Protein AF-A0A950D6K6-F1 (afdb_monomer_lite)

Radius of gyration: 20.65 Å; chains: 1; bounding box: 58×48×59 Å

Foldseek 3Di:
DAEQEEEEEDELVCLLLLLLLVLLVVLVCVLVVAAEDEAEDEVPPPPDDPDDDPDDPDDDPVPGYHYYYYYYYADPDDDVDADDDDQLLVGQEYEYEDELAQADQHDPPQAAPVRHGQPHPNSSNVRRQVVSCVVPPNGNHAAYEYAPAQPPQDPDDPVSRCVRCVSNVVVVVVLVVCCVVVPPSSVVRYHYDHFQQRSSVVSSVVVNVSVCVVCVVPDPPDPDPPPRPPPPDDLDPDLDAAAQVNLSSDDDCRVVLRVLVVVQVVCVVVVRNDDDDDDDPSPRSNNCVGNRNVSSCQVRNPDPPDDHPDD

Secondary structure (DSSP, 8-state):
-EEEEEEEEE-GGGHHHHHHHHHHHHHHHHHTT-EEEEEEE-TTS-S----------S---TT-EEEEEEEEE--SS--S-PBP---GGGSSEEEEEESS---PPBPTT---TTSPPPSSHHHHHHHHHHHHHHHSTTSSEEEEEEE-------SS-HHHHHHHHHHHHHHHHHHHHHHHHHTHHHHHHEEEESSHHHHHHHHHHHHHHHHHHHHTTSS------------SS-S--TTSPP-GGGGGG--S-HHHHHHHHHHHHHHHHTT---------TTSSHHHIIIIIIHHHHHTT-PPTT--S---

pLDDT: mean 77.48, std 18.65, range [26.09, 97.44]

Structure (mmCIF, N/CA/C/O backbone):
data_AF-A0A950D6K6-F1
#
_entry.id   AF-A0A950D6K6-F1
#
loop_
_atom_site.group_PDB
_atom_site.id
_atom_site.type_symbol
_atom_site.label_atom_id
_atom_site.label_alt_id
_atom_site.label_comp_id
_atom_site.label_asym_id
_atom_site.label_entity_id
_atom_site.label_seq_id
_atom_site.pdbx_PDB_ins_code
_atom_site.Cartn_x
_atom_site.Cartn_y
_atom_site.Cartn_z
_atom_site.occupancy
_atom_site.B_iso_or_equiv
_atom_site.auth_seq_id
_atom_site.auth_comp_id
_atom_site.auth_asym_id
_atom_site.auth_atom_id
_atom_site.pdbx_PDB_model_num
ATOM 1 N N . MET A 1 1 ? 17.073 -16.961 -15.030 1.00 59.59 1 MET A N 1
ATOM 2 C CA . MET A 1 1 ? 15.836 -16.426 -14.420 1.00 59.59 1 MET A CA 1
ATOM 3 C C . MET A 1 1 ? 16.142 -15.056 -13.839 1.00 59.59 1 MET A C 1
ATOM 5 O O . MET A 1 1 ? 16.995 -14.955 -12.965 1.00 59.59 1 MET A O 1
ATOM 9 N N . ARG A 1 2 ? 15.548 -13.999 -14.395 1.00 82.06 2 ARG A N 1
ATOM 10 C CA . ARG A 1 2 ? 15.744 -12.620 -13.924 1.00 82.06 2 ARG A CA 1
ATOM 11 C C . ARG A 1 2 ? 14.594 -12.285 -12.980 1.00 82.06 2 ARG A C 1
ATOM 13 O O . ARG A 1 2 ? 13.442 -12.418 -13.382 1.00 82.06 2 ARG A O 1
ATOM 20 N N . THR A 1 3 ? 14.890 -11.879 -11.756 1.00 89.06 3 THR A N 1
ATOM 21 C CA 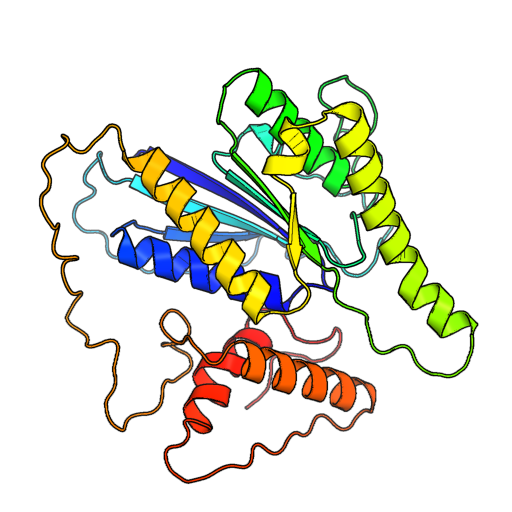. THR A 1 3 ? 13.860 -11.514 -10.776 1.00 89.06 3 THR A CA 1
ATOM 22 C C . THR A 1 3 ? 13.716 -9.996 -10.729 1.00 89.06 3 THR A C 1
ATOM 24 O O . THR A 1 3 ? 14.696 -9.286 -10.939 1.00 89.06 3 THR A O 1
ATOM 27 N N . ILE A 1 4 ? 12.489 -9.513 -10.537 1.00 92.62 4 ILE A N 1
ATOM 28 C CA . ILE A 1 4 ? 12.208 -8.149 -10.087 1.00 92.62 4 ILE A CA 1
ATOM 29 C C . ILE A 1 4 ? 11.781 -8.261 -8.628 1.00 92.62 4 ILE A C 1
ATOM 31 O O . ILE A 1 4 ? 10.682 -8.753 -8.348 1.00 92.62 4 ILE A O 1
ATOM 35 N N . ASP A 1 5 ? 12.653 -7.831 -7.724 1.00 94.25 5 ASP A N 1
ATOM 36 C CA . ASP A 1 5 ? 12.429 -7.923 -6.285 1.00 94.25 5 ASP A CA 1
ATOM 37 C C . ASP A 1 5 ? 11.734 -6.657 -5.770 1.00 94.25 5 ASP A C 1
ATOM 39 O O . ASP A 1 5 ? 12.202 -5.532 -5.955 1.00 94.25 5 ASP A O 1
ATOM 43 N N . ILE A 1 6 ? 10.585 -6.840 -5.122 1.00 95.62 6 ILE A N 1
ATOM 44 C CA . ILE A 1 6 ? 9.722 -5.771 -4.621 1.00 95.62 6 ILE A CA 1
ATOM 45 C C . ILE A 1 6 ? 9.595 -5.922 -3.110 1.00 95.62 6 ILE A C 1
ATOM 47 O O . ILE A 1 6 ? 9.189 -6.974 -2.615 1.00 95.62 6 ILE A O 1
ATOM 51 N N . PHE A 1 7 ? 9.884 -4.853 -2.382 1.00 95.62 7 PHE A N 1
ATOM 52 C CA . PHE A 1 7 ? 9.622 -4.751 -0.954 1.00 95.62 7 PHE A CA 1
ATOM 53 C C . PHE A 1 7 ? 8.403 -3.857 -0.728 1.00 95.62 7 PHE A C 1
ATOM 55 O O . PHE A 1 7 ? 8.365 -2.733 -1.224 1.00 95.62 7 PHE A O 1
ATOM 62 N N . VAL A 1 8 ? 7.404 -4.354 -0.000 1.00 95.06 8 VAL A N 1
ATOM 63 C CA . VAL A 1 8 ? 6.196 -3.605 0.362 1.00 95.06 8 VAL A CA 1
ATOM 64 C C . VAL A 1 8 ? 6.070 -3.588 1.876 1.00 95.06 8 VAL A C 1
ATOM 66 O O . VAL A 1 8 ? 5.773 -4.621 2.470 1.00 95.06 8 VAL A O 1
ATOM 69 N N . SER A 1 9 ? 6.258 -2.430 2.502 1.00 93.31 9 SER A N 1
ATOM 70 C CA . SER A 1 9 ? 6.043 -2.249 3.934 1.00 93.31 9 SER A CA 1
ATOM 71 C C . SER A 1 9 ? 4.733 -1.532 4.231 1.00 93.31 9 SER A C 1
ATOM 73 O O . SER A 1 9 ? 4.274 -0.659 3.487 1.00 93.31 9 SER A O 1
ATOM 75 N N . SER A 1 10 ? 4.093 -1.930 5.328 1.00 91.00 10 SER A N 1
ATOM 76 C CA . SER A 1 10 ? 2.828 -1.341 5.768 1.00 91.00 10 SER A CA 1
ATOM 77 C C . SER A 1 10 ? 2.591 -1.550 7.260 1.00 91.00 10 SER A C 1
ATOM 79 O O . SER A 1 10 ? 3.098 -2.501 7.862 1.00 91.00 10 SER A O 1
ATOM 81 N N . PHE A 1 11 ? 1.770 -0.678 7.839 1.00 86.00 11 PHE A N 1
ATOM 82 C CA . PHE A 1 11 ? 1.387 -0.729 9.246 1.00 86.00 11 PHE A CA 1
ATOM 83 C C . PHE A 1 11 ? -0.066 -1.212 9.436 1.00 86.00 11 PHE A C 1
ATOM 85 O O . PHE A 1 11 ? -0.877 -1.145 8.506 1.00 86.00 11 PHE A O 1
ATOM 92 N N . PRO A 1 12 ? -0.445 -1.694 10.636 1.00 81.38 12 PRO A N 1
ATOM 93 C CA . PRO A 1 12 ? -1.796 -2.211 10.909 1.00 81.38 12 PRO A CA 1
ATOM 94 C C . PRO A 1 12 ? -2.951 -1.219 10.683 1.00 81.38 12 PRO A C 1
ATOM 96 O O . PRO A 1 12 ? -4.112 -1.600 10.524 1.00 81.38 12 PRO A O 1
ATOM 99 N N . ASP A 1 13 ? -2.662 0.074 10.652 1.00 83.00 13 ASP A N 1
ATOM 100 C CA . ASP A 1 13 ? -3.630 1.137 10.399 1.00 83.00 13 ASP A CA 1
ATOM 101 C C . ASP A 1 13 ? -3.921 1.380 8.904 1.00 83.00 13 ASP A C 1
ATOM 103 O O . ASP A 1 13 ? -4.919 2.031 8.601 1.00 83.00 13 ASP A O 1
ATOM 107 N N . VAL A 1 14 ? -3.152 0.780 7.984 1.00 87.75 14 VAL A N 1
ATOM 108 C CA . VAL A 1 14 ? -3.339 0.844 6.512 1.00 87.75 14 VAL A CA 1
ATOM 109 C C . VAL A 1 14 ? -3.554 -0.537 5.872 1.00 87.75 14 VAL A C 1
ATOM 111 O O . VAL A 1 14 ? -3.127 -0.834 4.757 1.00 87.75 14 VAL A O 1
ATOM 114 N N . GLN A 1 15 ? -4.224 -1.433 6.598 1.00 82.44 15 GLN A N 1
ATOM 115 C CA . GLN A 1 15 ? -4.453 -2.815 6.151 1.00 82.44 15 GLN A CA 1
ATOM 116 C C . GLN A 1 15 ? -5.320 -2.928 4.891 1.00 82.44 15 GLN A C 1
ATOM 118 O O . GLN A 1 15 ? -5.183 -3.885 4.131 1.00 82.44 15 GLN A O 1
ATOM 123 N N . LYS A 1 16 ? -6.208 -1.960 4.629 1.00 85.81 16 LYS A N 1
ATOM 124 C CA . LYS A 1 16 ? -7.009 -1.978 3.396 1.00 85.81 16 LYS A CA 1
ATOM 125 C C . LYS A 1 16 ? -6.106 -1.767 2.185 1.00 85.81 16 LYS A C 1
ATOM 127 O O . LYS A 1 16 ? -6.189 -2.503 1.208 1.00 85.81 16 LYS A O 1
ATOM 132 N N . GLU A 1 17 ? -5.241 -0.768 2.285 1.00 92.38 17 GLU A N 1
ATOM 133 C CA . GLU A 1 17 ? -4.275 -0.364 1.277 1.00 92.38 17 GLU A CA 1
ATOM 134 C C . GLU A 1 17 ? -3.260 -1.485 1.031 1.00 92.38 17 GLU A C 1
ATOM 136 O O . GLU A 1 17 ? -2.978 -1.802 -0.121 1.00 92.38 17 GLU A O 1
ATOM 141 N N . HIS A 1 18 ? -2.796 -2.157 2.092 1.00 89.75 18 HIS A N 1
ATOM 142 C CA . HIS A 1 18 ? -1.941 -3.344 1.994 1.00 89.75 18 HIS A CA 1
ATOM 143 C C . HIS A 1 18 ? -2.552 -4.426 1.090 1.00 89.75 18 HIS A C 1
ATOM 145 O O . HIS A 1 18 ? -1.919 -4.890 0.137 1.00 89.75 18 HIS A O 1
ATOM 151 N N . VAL A 1 19 ? -3.798 -4.830 1.360 1.00 85.50 19 VAL A N 1
ATOM 152 C CA . VAL A 1 19 ? -4.433 -5.908 0.589 1.00 85.50 19 VAL A CA 1
ATOM 153 C C . VAL A 1 19 ? -4.718 -5.459 -0.847 1.00 85.50 19 VAL A C 1
ATOM 155 O O . VAL A 1 19 ? -4.489 -6.229 -1.783 1.00 85.50 19 VAL A O 1
ATOM 158 N N . VAL A 1 20 ? -5.152 -4.208 -1.045 1.00 89.38 20 VAL A N 1
ATOM 159 C CA . VAL A 1 20 ? -5.349 -3.631 -2.386 1.00 89.38 20 VAL A CA 1
ATOM 160 C C . VAL A 1 20 ? -4.036 -3.607 -3.173 1.00 89.38 20 VAL A C 1
ATOM 162 O O . VAL A 1 20 ? -4.024 -4.029 -4.327 1.00 89.38 20 VAL A O 1
ATOM 165 N N . ALA A 1 21 ? -2.911 -3.226 -2.563 1.00 92.38 21 ALA A N 1
ATOM 166 C CA . ALA A 1 21 ? -1.594 -3.288 -3.199 1.00 92.38 21 ALA A CA 1
ATOM 167 C C . ALA A 1 21 ? -1.251 -4.715 -3.662 1.00 92.38 21 ALA A C 1
ATOM 169 O O . ALA A 1 21 ? -0.832 -4.915 -4.803 1.00 92.38 21 ALA A O 1
ATOM 170 N N . GLY A 1 22 ? -1.505 -5.727 -2.823 1.00 88.88 22 GLY A N 1
ATOM 171 C CA . GLY A 1 22 ? -1.345 -7.139 -3.187 1.00 88.88 22 GLY A CA 1
ATOM 172 C C . GLY A 1 22 ? -2.192 -7.565 -4.387 1.00 88.88 22 GLY A C 1
ATOM 173 O O . GLY A 1 22 ? -1.697 -8.251 -5.286 1.00 88.88 22 GLY A O 1
ATOM 174 N N . GLN A 1 23 ? -3.453 -7.136 -4.442 1.00 86.00 23 GLN A N 1
ATOM 175 C CA . GLN A 1 23 ? -4.343 -7.406 -5.576 1.00 86.00 23 GLN A CA 1
ATOM 176 C C . GLN A 1 23 ? -3.861 -6.711 -6.855 1.00 86.00 23 GLN A C 1
ATOM 178 O O . GLN A 1 23 ? -3.816 -7.341 -7.913 1.00 86.00 23 GLN A O 1
ATOM 183 N N . LEU A 1 24 ? -3.445 -5.446 -6.758 1.00 90.38 24 LEU A N 1
ATOM 184 C CA . LEU A 1 24 ? -2.950 -4.657 -7.887 1.00 90.38 24 LEU A CA 1
ATOM 185 C C . LEU A 1 24 ? -1.646 -5.213 -8.456 1.00 90.38 24 LEU A C 1
ATOM 187 O O . LEU A 1 24 ? -1.513 -5.304 -9.675 1.00 90.38 24 LEU A O 1
ATOM 191 N N . ILE A 1 25 ? -0.717 -5.648 -7.600 1.00 90.62 25 ILE A N 1
ATOM 192 C CA . ILE A 1 25 ? 0.530 -6.286 -8.035 1.00 90.62 25 ILE A CA 1
ATOM 193 C C . ILE A 1 25 ? 0.227 -7.580 -8.803 1.00 90.62 25 ILE A C 1
ATOM 195 O O . ILE A 1 25 ? 0.767 -7.786 -9.890 1.00 90.62 25 ILE A O 1
ATOM 199 N N . ARG A 1 26 ? -0.671 -8.438 -8.295 1.00 86.50 26 ARG A N 1
ATOM 200 C CA . ARG A 1 26 ? -1.074 -9.680 -8.986 1.00 86.50 26 ARG A CA 1
ATOM 201 C C . ARG A 1 26 ? -1.792 -9.400 -10.307 1.00 86.50 26 ARG A C 1
ATOM 203 O O . ARG A 1 26 ? -1.527 -10.073 -11.300 1.00 86.50 26 ARG A O 1
ATOM 210 N N . SER A 1 27 ? -2.677 -8.404 -10.324 1.00 84.50 27 SER A N 1
ATOM 211 C CA . SER A 1 27 ? -3.400 -7.966 -11.522 1.00 84.50 27 SER A CA 1
ATOM 212 C C . SER A 1 27 ? -2.437 -7.478 -12.608 1.00 84.50 27 SER A C 1
ATOM 214 O O . SER A 1 27 ? -2.507 -7.934 -13.748 1.00 84.50 27 SER A O 1
ATOM 216 N N . ALA A 1 28 ? -1.473 -6.631 -12.242 1.00 87.38 28 ALA A N 1
ATOM 217 C CA . ALA A 1 28 ? -0.448 -6.154 -13.160 1.00 87.38 28 ALA A CA 1
ATOM 218 C C . ALA A 1 28 ? 0.490 -7.285 -13.619 1.00 87.38 28 ALA A C 1
ATOM 220 O O . ALA A 1 28 ? 0.799 -7.371 -14.802 1.00 87.38 28 ALA A O 1
ATOM 221 N N . ALA A 1 29 ? 0.895 -8.207 -12.740 1.00 86.12 29 ALA A N 1
ATOM 222 C CA . ALA A 1 29 ? 1.685 -9.373 -13.144 1.00 86.12 29 ALA A CA 1
ATOM 223 C C . ALA A 1 29 ? 0.974 -10.197 -14.232 1.00 86.12 29 ALA A C 1
ATOM 225 O O . ALA A 1 29 ? 1.584 -10.534 -15.246 1.00 86.12 29 ALA A O 1
ATOM 226 N N . ALA A 1 30 ? -0.329 -10.451 -14.066 1.00 83.38 30 ALA A N 1
ATOM 227 C CA . ALA A 1 30 ? -1.137 -11.144 -15.067 1.00 83.38 30 ALA A CA 1
ATOM 228 C C . ALA A 1 30 ? -1.219 -10.363 -16.390 1.00 83.38 30 ALA A C 1
ATOM 230 O O . ALA A 1 30 ? -1.083 -10.949 -17.462 1.00 83.38 30 ALA A O 1
ATOM 231 N N . GLU A 1 31 ? -1.389 -9.042 -16.329 1.00 85.12 31 GLU A N 1
ATOM 232 C CA . GLU A 1 31 ? -1.441 -8.186 -17.516 1.00 85.12 31 GLU A CA 1
ATOM 233 C C . GLU A 1 31 ? -0.130 -8.171 -18.313 1.00 85.12 31 GLU A C 1
ATOM 235 O O . GLU A 1 31 ? -0.148 -8.240 -19.543 1.00 85.12 31 GLU A O 1
ATOM 240 N N . PHE A 1 32 ? 1.009 -8.099 -17.623 1.00 84.62 32 PHE A N 1
ATOM 241 C CA . PHE A 1 32 ? 2.335 -8.130 -18.242 1.00 84.62 32 PHE A CA 1
ATOM 242 C C . PHE A 1 32 ? 2.824 -9.563 -18.536 1.00 84.62 32 PHE A C 1
ATOM 244 O O . PHE A 1 32 ? 3.935 -9.731 -19.038 1.00 84.62 32 PHE A O 1
ATOM 251 N N . ASN A 1 33 ? 1.998 -10.586 -18.272 1.00 84.56 33 ASN A N 1
ATOM 252 C CA . ASN A 1 33 ? 2.311 -12.009 -18.435 1.00 84.56 33 ASN A CA 1
ATOM 253 C C . ASN A 1 33 ? 3.597 -12.432 -17.695 1.00 84.56 33 ASN A C 1
ATOM 255 O O . ASN A 1 33 ? 4.467 -13.105 -18.250 1.00 84.56 33 ASN A O 1
ATOM 259 N N . LEU A 1 34 ? 3.720 -11.999 -16.441 1.00 86.31 34 LEU A N 1
ATOM 260 C CA . LEU A 1 34 ? 4.844 -12.283 -15.555 1.00 86.31 34 LEU A CA 1
ATOM 261 C C . LEU A 1 34 ? 4.440 -13.330 -14.517 1.00 86.31 34 LEU A C 1
ATOM 263 O O . LEU A 1 34 ? 3.372 -13.235 -13.908 1.00 86.31 34 LEU A O 1
ATOM 267 N N . ALA A 1 35 ? 5.313 -14.308 -14.272 1.00 87.75 35 ALA A N 1
ATOM 268 C CA . ALA A 1 35 ? 5.150 -15.169 -13.107 1.00 87.75 35 ALA A CA 1
ATOM 269 C C . ALA A 1 35 ? 5.361 -14.335 -11.835 1.00 87.75 35 ALA A C 1
ATOM 271 O O . ALA A 1 35 ? 6.201 -13.433 -11.814 1.00 87.75 35 ALA A O 1
ATOM 272 N N . ILE A 1 36 ? 4.599 -14.628 -10.781 1.00 87.56 36 ILE A N 1
ATOM 273 C CA . ILE A 1 36 ? 4.645 -13.876 -9.529 1.00 87.56 36 ILE A CA 1
ATOM 274 C C . ILE A 1 36 ? 4.733 -14.801 -8.318 1.00 87.56 36 ILE A C 1
ATOM 276 O O . ILE A 1 36 ? 3.917 -15.707 -8.154 1.00 87.56 36 ILE A O 1
ATOM 280 N N . ASN A 1 37 ? 5.681 -14.498 -7.436 1.00 86.94 37 ASN A N 1
ATOM 281 C CA . ASN A 1 37 ? 5.788 -15.040 -6.093 1.00 86.94 37 ASN A CA 1
ATOM 282 C C . ASN A 1 37 ? 5.478 -13.923 -5.095 1.00 86.94 37 ASN A C 1
ATOM 284 O O . ASN A 1 37 ? 6.008 -12.819 -5.204 1.00 86.94 37 ASN A O 1
ATOM 288 N N . VAL A 1 38 ? 4.599 -14.201 -4.134 1.00 82.88 38 VAL A N 1
ATOM 289 C CA . VAL A 1 38 ? 4.268 -13.258 -3.062 1.00 82.88 38 VAL A CA 1
ATOM 290 C C . VAL A 1 38 ? 4.565 -13.924 -1.734 1.00 82.88 38 VAL A C 1
ATOM 292 O O . VAL A 1 38 ? 4.023 -14.990 -1.442 1.00 82.88 38 VAL A O 1
ATOM 295 N N . HIS A 1 39 ? 5.413 -13.279 -0.946 1.00 83.62 39 HIS A N 1
ATOM 296 C CA . HIS A 1 39 ? 5.836 -13.725 0.369 1.00 83.62 39 HIS A CA 1
ATOM 297 C C . HIS A 1 39 ? 5.327 -12.732 1.406 1.00 83.62 39 HIS A C 1
ATOM 299 O O . HIS A 1 39 ? 5.561 -11.534 1.276 1.00 83.62 39 HIS A O 1
ATOM 305 N N . TYR A 1 40 ? 4.636 -13.232 2.426 1.00 79.06 40 TYR A N 1
ATOM 306 C CA . TYR A 1 40 ? 4.218 -12.432 3.571 1.00 79.06 40 TYR A CA 1
ATOM 307 C C . TYR A 1 40 ? 5.184 -12.722 4.710 1.00 79.06 40 TYR A C 1
ATOM 309 O O . TYR A 1 40 ? 5.191 -13.820 5.268 1.00 79.06 40 TYR A O 1
ATOM 317 N N . SER A 1 41 ? 6.028 -11.748 5.017 1.00 70.00 41 SER A N 1
ATOM 318 C CA . SER A 1 41 ? 6.974 -11.821 6.120 1.00 70.00 41 SER A CA 1
ATOM 319 C C . SER A 1 41 ? 6.337 -11.128 7.311 1.00 70.00 41 SER A C 1
ATOM 321 O O . SER A 1 41 ? 6.352 -9.903 7.421 1.00 70.00 41 SER A O 1
ATOM 323 N N . ASN A 1 42 ? 5.734 -11.927 8.191 1.00 58.75 42 ASN A N 1
ATOM 324 C CA . ASN A 1 42 ? 5.291 -11.446 9.488 1.00 58.75 42 ASN A CA 1
ATOM 325 C C . ASN A 1 42 ? 6.363 -11.832 10.520 1.00 58.75 42 ASN A C 1
ATOM 327 O O . ASN A 1 42 ? 6.561 -13.031 10.736 1.00 58.75 42 ASN A O 1
ATOM 331 N N . PRO A 1 43 ? 7.035 -10.872 11.180 1.00 50.12 43 PRO A N 1
ATOM 332 C CA . PRO A 1 43 ? 8.135 -11.152 12.107 1.00 50.12 43 PRO A CA 1
ATOM 333 C C . PRO A 1 43 ? 7.752 -12.061 13.290 1.00 50.12 43 PRO A C 1
ATOM 335 O O . PRO A 1 43 ? 8.632 -12.538 14.000 1.00 50.12 43 PRO A O 1
ATOM 338 N N . ARG A 1 44 ? 6.456 -12.345 13.504 1.00 45.78 44 ARG A N 1
ATOM 339 C CA . ARG A 1 44 ? 5.963 -13.235 14.572 1.00 45.78 44 ARG A CA 1
ATOM 340 C C . ARG A 1 44 ? 5.398 -14.578 14.113 1.00 45.78 44 ARG A C 1
ATOM 342 O O . ARG A 1 44 ? 5.122 -15.425 14.963 1.00 45.78 44 ARG A O 1
ATOM 349 N N . ARG A 1 45 ? 5.222 -14.824 12.810 1.00 41.06 45 ARG A N 1
ATOM 350 C CA . ARG A 1 45 ? 4.918 -16.183 12.328 1.00 41.06 45 ARG A CA 1
ATOM 351 C C . ARG A 1 45 ? 6.241 -16.907 12.132 1.00 41.06 45 ARG A C 1
ATOM 353 O O . ARG A 1 45 ? 6.871 -16.794 11.087 1.00 41.06 45 ARG A O 1
ATOM 360 N N . GLY A 1 46 ? 6.665 -17.624 13.174 1.00 32.41 46 GLY A N 1
ATOM 361 C CA . GLY A 1 46 ? 7.804 -18.533 13.105 1.00 32.41 46 GLY A CA 1
ATOM 362 C C . GLY A 1 46 ? 7.740 -19.416 11.856 1.00 32.41 46 GLY A C 1
ATOM 363 O O . GLY A 1 46 ? 6.658 -19.757 11.383 1.00 32.41 46 GLY A O 1
ATOM 364 N N . SER A 1 47 ? 8.919 -19.751 11.340 1.00 32.09 47 SER A N 1
ATOM 365 C CA . SER A 1 47 ? 9.239 -20.677 10.246 1.00 32.09 47 SER A CA 1
ATOM 366 C C . SER A 1 47 ? 8.317 -21.910 10.131 1.00 32.09 47 SER A C 1
ATOM 368 O O . SER A 1 47 ? 8.706 -23.016 10.506 1.00 32.09 47 SER A O 1
ATOM 370 N N . GLY A 1 48 ? 7.092 -21.734 9.630 1.00 30.66 48 GLY A N 1
ATOM 371 C CA . GLY A 1 48 ? 6.059 -22.774 9.691 1.00 30.66 48 GLY A CA 1
ATOM 372 C C . GLY A 1 48 ? 4.962 -22.721 8.627 1.00 30.66 48 GLY A C 1
ATOM 373 O O . GLY A 1 48 ? 4.161 -23.647 8.574 1.00 30.66 48 GLY A O 1
ATOM 374 N N . GLU A 1 49 ? 4.924 -21.725 7.741 1.00 32.41 49 GLU A N 1
ATOM 375 C CA . GLU A 1 49 ? 4.026 -21.747 6.578 1.00 32.41 49 GLU A CA 1
ATOM 376 C C . GLU A 1 49 ? 4.856 -21.722 5.293 1.00 32.41 49 GLU A C 1
ATOM 378 O O . GLU A 1 49 ? 5.160 -20.675 4.725 1.00 32.41 49 GLU A O 1
ATOM 383 N N . GLN A 1 50 ? 5.241 -22.917 4.831 1.00 31.67 50 GLN A N 1
ATOM 384 C CA . GLN A 1 50 ? 5.598 -23.109 3.430 1.00 31.67 50 GLN A CA 1
ATOM 385 C C . GLN A 1 50 ? 4.374 -22.726 2.596 1.00 31.67 50 GLN A C 1
ATOM 387 O O . GLN A 1 50 ? 3.384 -23.458 2.550 1.00 31.67 50 GLN A O 1
ATOM 392 N N . GLY A 1 51 ? 4.437 -21.551 1.968 1.00 31.09 51 GLY A N 1
ATOM 393 C CA . GLY A 1 51 ? 3.483 -21.142 0.949 1.00 31.09 51 GLY A CA 1
ATOM 394 C C . GLY A 1 51 ? 3.363 -22.250 -0.094 1.00 31.09 51 GLY A C 1
ATOM 395 O O . GLY A 1 51 ? 4.366 -22.705 -0.647 1.00 31.09 51 GLY A O 1
ATOM 396 N N . GLY A 1 52 ? 2.135 -22.720 -0.310 1.00 26.09 52 GLY A N 1
ATOM 397 C CA . GLY A 1 52 ? 1.842 -23.785 -1.257 1.00 26.09 52 GLY A CA 1
ATOM 398 C C . GLY A 1 52 ? 2.392 -23.441 -2.636 1.00 26.09 52 GLY A C 1
ATOM 399 O O . GLY A 1 52 ? 1.926 -22.505 -3.286 1.00 26.09 52 GLY A O 1
ATOM 400 N N . SER A 1 53 ? 3.376 -24.217 -3.088 1.00 29.47 53 SER A N 1
ATOM 401 C CA . SER A 1 53 ? 3.750 -24.228 -4.493 1.00 29.47 53 SER A CA 1
ATOM 402 C C . SER A 1 53 ? 2.622 -24.917 -5.259 1.00 29.47 53 SER A C 1
ATOM 404 O O . SER A 1 53 ? 2.367 -26.111 -5.101 1.00 29.47 53 SER A O 1
ATOM 406 N N . ILE A 1 54 ? 1.903 -24.165 -6.092 1.00 31.61 54 ILE A N 1
ATOM 407 C CA . ILE A 1 54 ? 1.104 -24.787 -7.147 1.00 31.61 54 ILE A CA 1
ATOM 408 C C . ILE A 1 54 ? 2.108 -25.203 -8.216 1.00 31.61 54 ILE A C 1
ATOM 410 O O . ILE A 1 54 ? 2.533 -24.414 -9.058 1.00 31.61 54 ILE A O 1
ATOM 414 N N . GLY A 1 55 ? 2.550 -26.453 -8.111 1.00 27.59 55 GLY A N 1
ATOM 415 C CA . GLY A 1 55 ? 3.422 -27.077 -9.083 1.00 27.59 55 GLY A CA 1
ATOM 416 C C . GLY A 1 55 ? 2.730 -27.184 -10.437 1.00 27.59 55 GLY A C 1
ATOM 417 O O . GLY A 1 55 ? 1.797 -27.962 -10.613 1.00 27.59 55 GLY A O 1
ATOM 418 N N . ARG A 1 56 ? 3.272 -26.473 -11.423 1.00 29.58 56 ARG A N 1
ATOM 419 C CA . ARG A 1 56 ? 3.349 -26.978 -12.791 1.00 29.58 56 ARG A CA 1
ATOM 420 C C . ARG A 1 56 ? 4.815 -26.924 -13.203 1.00 29.58 56 ARG A C 1
ATOM 422 O O . ARG A 1 56 ? 5.304 -25.914 -13.694 1.00 29.58 56 ARG A O 1
ATOM 429 N N . LYS A 1 57 ? 5.539 -28.009 -12.908 1.00 38.97 57 LYS A N 1
ATOM 430 C CA . LYS A 1 57 ? 6.797 -28.316 -13.591 1.00 38.97 57 LYS A CA 1
ATOM 431 C C . LYS A 1 57 ? 6.409 -28.657 -15.017 1.00 38.97 57 LYS A C 1
ATOM 433 O O . LYS A 1 57 ? 5.866 -29.731 -15.196 1.00 38.97 57 LYS A O 1
ATOM 438 N N . ASP A 1 58 ? 6.631 -27.742 -15.952 1.00 35.56 58 ASP A N 1
ATOM 439 C CA . ASP A 1 58 ? 6.851 -28.040 -17.367 1.00 35.56 58 ASP A CA 1
ATOM 440 C C . ASP A 1 58 ? 7.447 -26.789 -18.042 1.00 35.56 58 ASP A C 1
ATOM 442 O O . ASP A 1 58 ? 6.840 -25.722 -18.031 1.00 35.56 58 ASP A O 1
ATOM 446 N N . PHE A 1 59 ? 8.657 -26.953 -18.593 1.00 37.06 59 PHE A N 1
ATOM 447 C CA . PHE A 1 59 ? 9.458 -26.001 -19.386 1.00 37.06 59 PHE A CA 1
ATOM 448 C C . PHE A 1 59 ? 9.896 -24.696 -18.689 1.00 37.06 59 PHE A C 1
ATOM 450 O O . PHE A 1 59 ? 9.345 -23.623 -18.919 1.00 37.06 59 PHE A O 1
ATOM 457 N N . ALA A 1 60 ? 10.963 -24.771 -17.883 1.00 37.72 60 ALA A N 1
ATOM 458 C CA . ALA A 1 60 ? 11.684 -23.581 -17.430 1.00 37.72 60 ALA A CA 1
ATOM 459 C C . ALA A 1 60 ? 12.518 -23.007 -18.588 1.00 37.72 60 ALA A C 1
ATOM 461 O O . ALA A 1 60 ? 13.629 -23.454 -18.860 1.00 37.72 60 ALA A O 1
ATOM 462 N N . ASP A 1 61 ? 11.948 -22.025 -19.277 1.00 45.53 61 ASP A N 1
ATOM 463 C CA . ASP A 1 61 ? 12.681 -21.091 -20.122 1.00 45.53 61 ASP A CA 1
ATOM 464 C C . ASP A 1 61 ? 13.622 -20.262 -19.221 1.00 45.53 61 ASP A C 1
ATOM 466 O O . ASP A 1 61 ? 13.165 -19.527 -18.341 1.00 45.53 61 ASP A O 1
ATOM 470 N N . GLU A 1 62 ? 14.944 -20.393 -19.385 1.00 49.03 62 GLU A N 1
ATOM 471 C CA . GLU A 1 62 ? 15.954 -19.676 -18.582 1.00 49.03 62 GLU A CA 1
ATOM 472 C C . GLU A 1 62 ? 15.824 -18.142 -18.674 1.00 49.03 62 GLU A C 1
ATOM 474 O O . GLU A 1 62 ? 16.355 -17.418 -17.816 1.00 49.03 62 GLU A O 1
ATOM 479 N N . SER A 1 63 ? 15.064 -17.651 -19.660 1.00 55.31 63 SER A N 1
ATOM 480 C CA . SER A 1 63 ? 14.749 -16.241 -19.887 1.00 55.31 63 SER A CA 1
ATOM 481 C C . SER A 1 63 ? 13.469 -15.737 -19.194 1.00 55.31 63 SER A C 1
ATOM 483 O O . SER A 1 63 ? 13.166 -14.544 -19.269 1.00 55.31 63 SER A O 1
ATOM 485 N N . ALA A 1 64 ? 12.749 -16.590 -18.452 1.00 69.75 64 ALA A N 1
ATOM 486 C CA . ALA A 1 64 ? 11.542 -16.186 -17.732 1.00 69.75 64 ALA A CA 1
ATOM 487 C C . ALA A 1 64 ? 11.852 -15.153 -16.629 1.00 69.75 64 ALA A C 1
ATOM 489 O O . ALA A 1 64 ? 12.684 -15.381 -15.739 1.00 69.75 64 ALA A O 1
ATOM 490 N N . LEU A 1 65 ? 11.177 -14.002 -16.707 1.00 85.00 65 LEU A N 1
ATOM 491 C CA . LEU A 1 65 ? 11.237 -12.934 -15.714 1.00 85.00 65 LEU A CA 1
ATOM 492 C C . LEU A 1 65 ? 10.144 -13.136 -14.661 1.00 85.00 65 LEU A C 1
ATOM 494 O O . LEU A 1 65 ? 8.990 -13.392 -15.010 1.00 85.00 65 LEU A O 1
ATOM 498 N N . VAL A 1 66 ? 10.505 -13.015 -13.383 1.00 89.50 66 VAL A N 1
ATOM 499 C CA . VAL A 1 66 ? 9.593 -13.275 -12.258 1.00 89.50 66 VAL A CA 1
ATOM 500 C C . VAL A 1 66 ? 9.517 -12.083 -11.325 1.00 89.50 66 VAL A C 1
ATOM 502 O O . VAL A 1 66 ? 10.536 -11.511 -10.956 1.00 89.50 66 VAL A O 1
ATOM 505 N N . LEU A 1 67 ? 8.298 -11.719 -10.936 1.00 92.44 67 LEU A N 1
ATOM 506 C CA . LEU A 1 67 ? 8.035 -10.742 -9.887 1.00 92.44 67 LEU A CA 1
ATOM 507 C C . LEU A 1 67 ? 8.078 -11.437 -8.528 1.00 92.44 67 LEU A C 1
ATOM 509 O O . LEU A 1 67 ? 7.344 -12.395 -8.299 1.00 92.44 67 LEU A O 1
ATOM 513 N N . SER A 1 68 ? 8.911 -10.942 -7.624 1.00 92.94 68 SER A N 1
ATOM 514 C CA . SER A 1 68 ? 9.029 -11.438 -6.256 1.00 92.94 68 SER A CA 1
ATOM 515 C C . SER A 1 68 ? 8.645 -10.311 -5.306 1.00 92.94 68 SER A C 1
ATOM 517 O O . SER A 1 68 ? 9.390 -9.351 -5.151 1.00 92.94 68 SER A O 1
ATOM 519 N N . ALA A 1 69 ? 7.449 -10.378 -4.720 1.00 91.94 69 ALA A N 1
ATOM 520 C CA . ALA A 1 69 ? 6.951 -9.356 -3.804 1.00 91.94 69 ALA A CA 1
ATOM 521 C C . ALA A 1 69 ? 7.017 -9.844 -2.353 1.00 91.94 69 ALA A C 1
ATOM 523 O O . ALA A 1 69 ? 6.334 -10.799 -1.982 1.00 91.94 69 ALA A O 1
ATOM 524 N N . CYS A 1 70 ? 7.816 -9.166 -1.533 1.00 91.81 70 CYS A N 1
ATOM 525 C CA . CYS A 1 70 ? 7.890 -9.354 -0.091 1.00 91.81 70 CYS A CA 1
ATOM 526 C C . CYS A 1 70 ? 7.008 -8.310 0.600 1.00 91.81 70 CYS A C 1
ATOM 528 O O . CYS A 1 70 ? 7.312 -7.120 0.570 1.00 91.81 70 CYS A O 1
ATOM 530 N N . PHE A 1 71 ? 5.920 -8.761 1.216 1.00 89.88 71 PHE A N 1
ATOM 531 C CA . PHE A 1 71 ? 5.054 -7.946 2.058 1.00 89.88 71 PHE A CA 1
ATOM 532 C C . PHE A 1 71 ? 5.530 -8.035 3.505 1.00 89.88 71 PHE A C 1
ATOM 534 O O . PHE A 1 71 ? 5.477 -9.102 4.119 1.00 89.88 71 PHE A O 1
ATOM 541 N N . TRP A 1 72 ? 6.004 -6.911 4.030 1.00 88.44 72 TRP A N 1
ATOM 542 C CA . TRP A 1 72 ? 6.478 -6.749 5.395 1.00 88.44 72 TRP A CA 1
ATOM 543 C C . TRP A 1 72 ? 5.427 -6.020 6.234 1.00 88.44 72 TRP A C 1
ATOM 545 O O . TRP A 1 72 ? 5.102 -4.851 5.996 1.00 88.44 72 TRP A O 1
ATOM 555 N N . GLU A 1 73 ? 4.879 -6.722 7.223 1.00 83.56 73 GLU A N 1
ATOM 556 C CA . GLU A 1 73 ? 3.869 -6.183 8.133 1.00 83.56 73 GLU A CA 1
ATOM 557 C C . GLU A 1 73 ? 4.461 -5.928 9.513 1.00 83.56 73 GLU A C 1
ATOM 559 O O . GLU A 1 73 ? 4.976 -6.835 10.173 1.00 83.56 73 GLU A O 1
ATOM 564 N N . TYR A 1 74 ? 4.341 -4.688 9.978 1.00 81.19 74 TYR A N 1
ATOM 565 C CA . TYR A 1 74 ? 4.758 -4.330 11.327 1.00 81.19 74 TYR A CA 1
ATOM 566 C C . TYR A 1 74 ? 3.719 -4.748 12.375 1.00 81.19 74 TYR A C 1
ATOM 568 O O . TYR A 1 74 ? 2.515 -4.618 12.136 1.00 81.19 74 TYR A O 1
ATOM 576 N N . PRO A 1 75 ? 4.153 -5.203 13.565 1.00 73.69 75 PRO A N 1
ATOM 577 C CA . PRO A 1 75 ? 3.240 -5.572 14.641 1.00 73.69 75 PRO A CA 1
ATOM 578 C C . PRO A 1 75 ? 2.474 -4.359 15.199 1.00 73.69 75 PRO A C 1
ATOM 580 O O . PRO A 1 75 ? 2.964 -3.232 15.203 1.00 73.69 75 PRO A O 1
ATOM 583 N N . GLU A 1 76 ? 1.268 -4.596 15.733 1.00 65.00 76 GLU A N 1
ATOM 584 C CA . GLU A 1 76 ? 0.429 -3.554 16.360 1.00 65.00 76 GLU A CA 1
ATOM 585 C C . GLU A 1 76 ? 1.021 -2.968 17.650 1.00 65.00 76 GLU A C 1
ATOM 587 O O . GLU A 1 76 ? 0.732 -1.818 17.997 1.00 65.00 76 GLU A O 1
ATOM 592 N N . ARG A 1 77 ? 1.822 -3.757 18.376 1.00 59.88 77 ARG A N 1
ATOM 593 C CA . ARG A 1 77 ? 2.464 -3.362 19.632 1.00 59.88 77 ARG A CA 1
ATOM 594 C C . ARG A 1 77 ? 3.977 -3.427 19.502 1.00 59.88 77 ARG A C 1
ATOM 596 O O . ARG A 1 77 ? 4.520 -4.429 19.043 1.00 59.88 77 ARG A O 1
ATOM 603 N N . GLU A 1 78 ? 4.624 -2.370 19.978 1.00 56.47 78 GLU A N 1
ATOM 604 C CA . GLU A 1 78 ? 6.056 -2.351 20.257 1.00 56.47 78 GLU A CA 1
ATOM 605 C C . GLU A 1 78 ? 6.275 -3.181 21.528 1.00 56.47 78 GLU A C 1
ATOM 607 O O . GLU A 1 78 ? 6.098 -2.699 22.644 1.00 56.47 78 GLU A O 1
ATOM 612 N N . GLU A 1 79 ? 6.539 -4.476 21.382 1.00 53.34 79 GLU A N 1
ATOM 613 C CA . GLU A 1 79 ? 7.165 -5.224 22.476 1.00 53.34 79 GLU A CA 1
ATOM 614 C C . GLU A 1 79 ? 8.678 -4.973 22.424 1.00 53.34 79 GLU A C 1
ATOM 616 O O . GLU A 1 79 ? 9.197 -4.561 21.390 1.00 53.34 79 GLU A O 1
ATOM 621 N N . ASN A 1 80 ? 9.384 -5.212 23.533 1.00 50.84 80 ASN A N 1
ATOM 622 C CA . ASN A 1 80 ? 10.827 -4.954 23.706 1.00 50.84 80 ASN A CA 1
ATOM 623 C C . ASN A 1 80 ? 11.754 -5.747 22.755 1.00 50.84 80 ASN A C 1
ATOM 625 O O . ASN A 1 80 ? 12.971 -5.742 22.939 1.00 50.84 80 ASN A O 1
ATOM 629 N N . ASP A 1 81 ? 11.194 -6.432 21.763 1.00 56.50 81 ASP A N 1
ATOM 630 C CA . ASP A 1 81 ? 11.929 -7.212 20.788 1.00 56.50 81 ASP A CA 1
ATOM 631 C C . ASP A 1 81 ? 12.318 -6.323 19.613 1.00 56.50 81 ASP A C 1
ATOM 633 O O . ASP A 1 81 ? 11.496 -5.803 18.857 1.00 56.50 81 ASP A O 1
ATOM 637 N N . PHE A 1 82 ? 13.623 -6.155 19.479 1.00 66.12 82 PHE A N 1
ATOM 638 C CA . PHE A 1 82 ? 14.249 -5.473 18.370 1.00 66.12 82 PHE A CA 1
ATOM 639 C C . PHE A 1 82 ? 13.943 -6.174 17.037 1.00 66.12 82 PHE A C 1
ATOM 641 O O . PHE A 1 82 ? 14.206 -7.367 16.884 1.00 66.12 82 PHE A O 1
ATOM 648 N N . LEU A 1 83 ? 13.426 -5.424 16.059 1.00 74.12 83 LEU A N 1
ATOM 649 C CA . LEU A 1 83 ? 13.138 -5.948 14.724 1.00 74.12 83 LEU A CA 1
ATOM 650 C C . LEU A 1 83 ? 14.374 -5.853 13.822 1.00 74.12 83 LEU A C 1
ATOM 652 O O . LEU A 1 83 ? 14.980 -4.783 13.720 1.00 74.12 83 LEU A O 1
ATOM 656 N N . GLU A 1 84 ? 14.709 -6.944 13.135 1.00 80.38 84 GLU A N 1
ATOM 657 C CA . GLU A 1 84 ? 15.678 -6.941 12.037 1.00 80.38 84 GLU A CA 1
ATOM 658 C C . GLU A 1 84 ? 14.930 -6.895 10.704 1.00 80.38 84 GLU A C 1
ATOM 660 O O . GLU A 1 84 ? 14.047 -7.714 10.445 1.00 80.38 84 GLU A O 1
ATOM 665 N N . ILE A 1 85 ? 15.260 -5.903 9.880 1.00 84.19 85 ILE A N 1
ATOM 666 C CA . ILE A 1 85 ? 14.588 -5.614 8.609 1.00 84.19 85 ILE A CA 1
ATOM 667 C C . ILE A 1 85 ? 15.606 -5.769 7.485 1.00 84.19 85 ILE A C 1
ATOM 669 O O . ILE A 1 85 ? 16.754 -5.346 7.657 1.00 84.19 85 ILE A O 1
ATOM 673 N N . PRO A 1 86 ? 15.225 -6.359 6.337 1.00 87.31 86 PRO A N 1
ATOM 674 C CA . PRO A 1 86 ? 16.123 -6.451 5.197 1.00 87.31 86 PRO A CA 1
ATOM 675 C C . PRO A 1 86 ? 16.553 -5.064 4.709 1.00 87.31 86 PRO A C 1
ATOM 677 O O . PRO A 1 86 ? 15.794 -4.097 4.752 1.00 87.31 86 PRO A O 1
ATOM 680 N N . ASN A 1 87 ? 17.772 -4.981 4.178 1.00 90.81 87 ASN A N 1
ATOM 681 C CA . ASN A 1 87 ? 18.259 -3.769 3.532 1.00 90.81 87 ASN A CA 1
ATOM 682 C C . ASN A 1 87 ? 17.447 -3.499 2.251 1.00 90.81 87 ASN A C 1
ATOM 684 O O . ASN A 1 87 ? 17.555 -4.232 1.265 1.00 90.81 87 ASN A O 1
ATOM 688 N N . THR A 1 88 ? 16.652 -2.430 2.260 1.00 92.62 88 THR A N 1
ATOM 689 C CA . THR A 1 88 ? 15.758 -2.046 1.157 1.00 92.62 88 THR A CA 1
ATOM 690 C C . THR A 1 88 ? 16.500 -1.594 -0.101 1.00 92.62 88 THR A C 1
ATOM 692 O O . THR A 1 88 ? 15.938 -1.655 -1.193 1.00 92.62 88 THR A O 1
ATOM 695 N N . GLY A 1 89 ? 17.777 -1.216 0.009 1.00 91.19 89 GLY A N 1
ATOM 696 C CA . GLY A 1 89 ? 18.633 -0.901 -1.136 1.00 91.19 89 GLY A CA 1
ATOM 697 C C . GLY A 1 89 ? 18.893 -2.103 -2.051 1.00 91.19 89 GLY A C 1
ATOM 698 O O . GLY A 1 89 ? 19.287 -1.925 -3.196 1.00 91.19 89 GLY A O 1
ATOM 699 N N . LEU A 1 90 ? 18.649 -3.331 -1.587 1.00 91.69 90 LEU A N 1
ATOM 700 C CA . LEU A 1 90 ? 18.868 -4.546 -2.380 1.00 91.69 90 LEU A CA 1
ATOM 701 C C . LEU A 1 90 ? 17.710 -4.891 -3.331 1.00 91.69 90 LEU A C 1
ATOM 703 O O . LEU A 1 90 ? 17.827 -5.842 -4.100 1.00 91.69 90 LEU A O 1
ATOM 707 N N . TYR A 1 91 ? 16.601 -4.152 -3.278 1.00 94.75 91 TYR A N 1
ATOM 708 C CA . TYR A 1 91 ? 15.404 -4.414 -4.079 1.00 94.75 91 TYR A CA 1
ATOM 709 C C . TYR A 1 91 ? 15.385 -3.585 -5.376 1.00 94.75 91 TYR A C 1
ATOM 711 O O . TYR A 1 91 ? 16.109 -2.602 -5.526 1.00 94.75 91 TYR A O 1
ATOM 719 N N . ASP A 1 92 ? 14.522 -3.950 -6.326 1.00 94.44 92 ASP A N 1
ATOM 720 C CA . ASP A 1 92 ? 14.266 -3.151 -7.532 1.00 94.44 92 ASP A CA 1
ATOM 721 C C . ASP A 1 92 ? 13.226 -2.051 -7.292 1.00 94.44 92 ASP A C 1
ATOM 723 O O . ASP A 1 92 ? 13.277 -0.990 -7.928 1.00 94.44 92 ASP A O 1
ATOM 727 N N . LEU A 1 93 ? 12.271 -2.314 -6.396 1.00 96.31 93 LEU A N 1
ATOM 728 C CA . LEU A 1 93 ? 11.203 -1.401 -6.007 1.00 96.31 93 LEU A CA 1
ATOM 729 C C . LEU A 1 93 ? 10.921 -1.505 -4.510 1.00 96.31 93 LEU A C 1
ATOM 731 O O . LEU A 1 93 ? 10.676 -2.590 -3.986 1.00 96.31 93 LEU A O 1
ATOM 735 N N . VAL A 1 94 ? 10.881 -0.353 -3.855 1.00 97.19 94 VAL A N 1
ATOM 736 C CA . VAL A 1 94 ? 10.519 -0.197 -2.450 1.00 97.19 94 VAL A CA 1
ATOM 737 C C . VAL A 1 94 ? 9.216 0.588 -2.384 1.00 97.19 94 VAL A C 1
ATOM 739 O O . VAL A 1 94 ? 9.112 1.694 -2.918 1.00 97.19 94 VAL A O 1
ATOM 742 N N . ILE A 1 95 ? 8.208 0.000 -1.749 1.00 97.44 95 ILE A N 1
ATOM 743 C CA . ILE A 1 95 ? 6.902 0.606 -1.522 1.00 97.44 95 ILE A CA 1
ATOM 744 C C . ILE A 1 95 ? 6.668 0.695 -0.021 1.00 97.44 95 ILE A C 1
ATOM 746 O O . ILE A 1 95 ? 6.612 -0.326 0.654 1.00 97.44 95 ILE A O 1
ATOM 750 N N . CYS A 1 96 ? 6.454 1.903 0.481 1.00 95.94 96 CYS A N 1
ATOM 751 C CA . CYS A 1 96 ? 6.133 2.145 1.881 1.00 95.94 96 CYS A CA 1
ATOM 752 C C . CYS A 1 96 ? 4.725 2.745 1.960 1.00 95.94 96 CYS A C 1
ATOM 754 O O . CYS A 1 96 ? 4.480 3.828 1.425 1.00 95.94 96 CYS A O 1
ATOM 756 N N . ILE A 1 97 ? 3.789 2.052 2.607 1.00 95.19 97 ILE A N 1
ATOM 757 C CA . ILE A 1 97 ? 2.411 2.522 2.798 1.00 95.19 97 ILE A CA 1
ATOM 758 C C . ILE A 1 97 ? 2.275 3.033 4.234 1.00 95.19 97 ILE A C 1
ATOM 760 O O . ILE A 1 97 ? 2.314 2.259 5.191 1.00 95.19 97 ILE A O 1
ATOM 764 N N . LEU A 1 98 ? 2.115 4.347 4.384 1.00 92.44 98 LEU A N 1
ATOM 765 C CA . LEU A 1 98 ? 2.083 5.043 5.665 1.00 92.44 98 LEU A CA 1
ATOM 766 C C . LEU A 1 98 ? 0.687 5.574 5.985 1.00 92.44 98 LEU A C 1
ATOM 768 O O . LEU A 1 98 ? 0.094 6.336 5.219 1.00 92.44 98 LEU A O 1
ATOM 772 N N . GLY A 1 99 ? 0.197 5.220 7.170 1.00 87.31 99 GLY A N 1
ATOM 773 C CA . GLY A 1 99 ? -0.968 5.845 7.787 1.00 87.31 99 GLY A CA 1
ATOM 774 C C . GLY 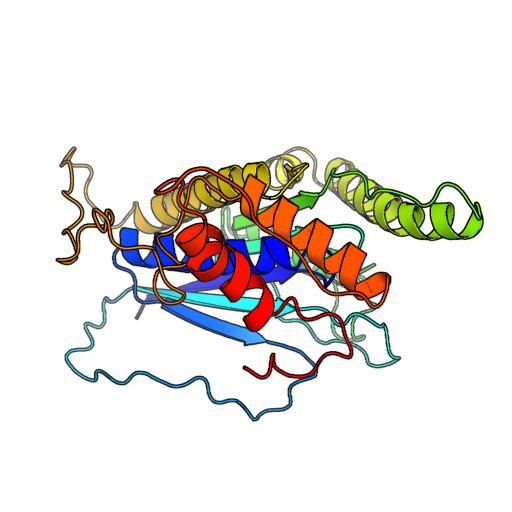A 1 99 ? -0.545 6.887 8.816 1.00 87.31 99 GLY A C 1
ATOM 775 O O . GLY A 1 99 ? -0.123 7.990 8.482 1.00 87.31 99 GLY A O 1
ATOM 776 N N . SER A 1 100 ? -0.669 6.530 10.087 1.00 84.06 100 SER A N 1
ATOM 777 C CA . SER A 1 100 ? -0.304 7.310 11.264 1.00 84.06 100 SER A CA 1
ATOM 778 C C . SER A 1 100 ? 0.939 6.773 11.984 1.00 84.06 100 SER A C 1
ATOM 780 O O . SER A 1 100 ? 1.220 7.198 13.097 1.00 84.06 100 SER A O 1
ATOM 782 N N . ARG A 1 101 ? 1.685 5.830 11.396 1.00 83.56 101 ARG A N 1
ATOM 783 C CA . ARG A 1 101 ? 2.844 5.175 12.028 1.00 83.56 101 ARG A CA 1
ATOM 784 C C . ARG A 1 101 ? 4.085 5.218 11.128 1.00 83.56 101 ARG A C 1
ATOM 786 O O . ARG A 1 101 ? 3.959 5.158 9.911 1.00 83.56 101 ARG A O 1
ATOM 793 N N . LEU A 1 102 ? 5.265 5.301 11.756 1.00 79.25 102 LEU A N 1
ATOM 794 C CA . LEU A 1 102 ? 6.602 5.252 11.122 1.00 79.25 102 LEU A CA 1
ATOM 795 C C . LEU A 1 102 ? 7.422 4.012 11.530 1.00 79.25 102 LEU A C 1
ATOM 797 O O . LEU A 1 102 ? 8.548 3.806 11.083 1.00 79.25 102 LEU A O 1
ATOM 801 N N . GLY A 1 103 ? 6.852 3.175 12.394 1.00 73.62 103 GLY A N 1
ATOM 802 C CA . GLY A 1 103 ? 7.461 1.931 12.848 1.00 73.62 103 GLY A CA 1
ATOM 803 C C . GLY A 1 103 ? 8.366 2.055 14.060 1.00 73.62 103 GLY A C 1
ATOM 804 O O . GLY A 1 103 ? 8.626 3.140 14.574 1.00 73.62 103 GLY A O 1
ATOM 805 N N . THR A 1 104 ? 8.768 0.884 14.540 1.00 72.75 104 THR A N 1
ATOM 806 C CA . THR A 1 104 ? 9.360 0.681 15.861 1.00 72.75 104 THR A CA 1
ATOM 807 C C . THR A 1 104 ? 10.863 0.940 15.863 1.00 72.75 104 THR A C 1
ATOM 809 O O . THR A 1 104 ? 11.494 1.107 14.816 1.00 72.75 104 THR A O 1
ATOM 812 N N . ILE A 1 105 ? 11.455 0.925 17.057 1.00 68.50 105 ILE A N 1
ATOM 813 C CA . ILE A 1 105 ? 12.910 0.925 17.220 1.00 68.50 105 ILE A CA 1
ATOM 814 C C . ILE A 1 105 ? 13.471 -0.375 16.630 1.00 68.50 105 ILE A C 1
ATOM 816 O O . ILE A 1 105 ? 13.022 -1.473 16.967 1.00 68.50 105 ILE A O 1
ATOM 820 N N . LEU A 1 106 ? 14.448 -0.239 15.735 1.00 80.00 106 LEU A N 1
ATOM 821 C CA . LEU A 1 106 ? 15.110 -1.371 15.096 1.00 80.00 106 LEU A CA 1
ATOM 822 C C . LEU A 1 106 ? 16.228 -1.943 15.952 1.00 80.00 106 LEU A C 1
ATOM 824 O O . LEU A 1 106 ? 16.743 -1.305 16.875 1.00 80.00 106 LEU A O 1
ATOM 828 N N . ALA A 1 107 ? 16.615 -3.164 15.606 1.00 79.81 107 ALA A N 1
ATOM 829 C CA . ALA A 1 107 ? 17.744 -3.822 16.218 1.00 79.81 107 ALA A CA 1
ATOM 830 C C . ALA A 1 107 ? 19.046 -3.026 16.047 1.00 79.81 107 ALA A C 1
ATOM 832 O O . ALA A 1 107 ? 19.219 -2.358 15.027 1.00 79.81 107 ALA A O 1
ATOM 833 N N . PRO A 1 108 ? 19.979 -3.064 17.021 1.00 81.75 108 PRO A N 1
ATOM 834 C CA . PRO A 1 108 ? 21.198 -2.253 16.974 1.00 81.75 108 PRO A CA 1
ATOM 835 C C . PRO A 1 108 ? 22.066 -2.468 15.725 1.00 81.75 108 PRO A C 1
ATOM 837 O O . PRO A 1 108 ? 22.858 -1.590 15.393 1.00 81.75 108 PRO A O 1
ATOM 840 N N . GLN A 1 109 ? 21.930 -3.616 15.054 1.00 85.75 109 GLN A N 1
ATOM 841 C CA . GLN A 1 109 ? 22.592 -3.930 13.786 1.00 85.75 109 GLN A CA 1
ATOM 842 C C . GLN A 1 109 ? 22.009 -3.179 12.580 1.00 85.75 109 GLN A C 1
ATOM 844 O O . GLN A 1 109 ? 22.700 -3.007 11.577 1.00 85.75 109 GLN A O 1
ATOM 849 N N . CYS A 1 110 ? 20.760 -2.715 12.657 1.00 86.56 110 CYS A N 1
ATOM 850 C CA . CYS A 1 110 ? 20.137 -1.914 11.614 1.00 86.56 110 CYS A CA 1
ATOM 851 C C . CYS A 1 110 ? 20.665 -0.479 11.709 1.00 86.56 110 CYS A C 1
ATOM 853 O O . CYS A 1 110 ? 20.179 0.330 12.499 1.00 86.56 110 CYS A O 1
ATOM 855 N N . VAL A 1 111 ? 21.674 -0.173 10.897 1.00 91.62 111 VAL A N 1
ATOM 856 C CA . VAL A 1 111 ? 22.280 1.159 10.790 1.00 91.62 111 VAL A CA 1
ATOM 857 C C . VAL A 1 111 ? 21.945 1.809 9.452 1.00 91.62 111 VAL A C 1
ATOM 859 O O . VAL A 1 111 ? 21.770 1.130 8.437 1.00 91.62 111 VAL A O 1
ATOM 862 N N . MET A 1 112 ? 21.850 3.133 9.458 1.00 93.12 112 MET A N 1
ATOM 863 C CA . MET A 1 112 ? 21.694 3.938 8.249 1.00 93.12 112 MET A CA 1
ATOM 864 C C . MET A 1 112 ? 22.945 3.827 7.355 1.00 93.12 112 MET A C 1
ATOM 866 O O . MET A 1 112 ? 24.009 3.430 7.839 1.00 93.12 112 MET A O 1
ATOM 870 N N . PRO A 1 113 ? 22.867 4.206 6.065 1.00 91.31 113 PRO A N 1
ATOM 871 C CA . PRO A 1 113 ? 24.022 4.181 5.159 1.00 91.31 113 PRO A CA 1
ATOM 872 C C . PRO A 1 113 ? 25.224 5.020 5.624 1.00 91.31 113 PRO A C 1
ATOM 874 O O . PRO A 1 113 ? 26.363 4.717 5.278 1.00 91.31 113 PRO A O 1
ATOM 877 N N . ASP A 1 114 ? 24.983 6.062 6.421 1.00 89.94 114 ASP A N 1
ATOM 878 C CA . ASP A 1 114 ? 26.009 6.915 7.033 1.00 89.94 114 ASP A CA 1
ATOM 879 C C . ASP A 1 114 ? 26.556 6.360 8.368 1.00 89.94 114 ASP A C 1
ATOM 881 O O . ASP A 1 114 ? 27.399 6.987 9.009 1.00 89.94 114 ASP A O 1
ATOM 885 N N . GLY A 1 115 ? 26.083 5.186 8.801 1.00 90.31 115 GLY A N 1
ATOM 886 C CA . GLY A 1 115 ? 26.439 4.545 10.067 1.00 90.31 115 GLY A CA 1
ATOM 887 C C . GLY A 1 115 ? 25.677 5.073 11.287 1.00 90.31 115 GLY A C 1
ATOM 888 O O . GLY A 1 115 ? 25.878 4.561 12.392 1.00 90.31 115 GLY A O 1
ATOM 889 N N . SER A 1 116 ? 24.800 6.068 11.125 1.00 90.62 116 SER A N 1
ATOM 890 C CA . SER A 1 116 ? 23.953 6.564 12.210 1.00 90.62 116 SER A CA 1
ATOM 891 C C . SER A 1 116 ? 22.836 5.570 12.560 1.00 90.62 116 SER A C 1
ATOM 893 O O . SER A 1 116 ? 22.554 4.612 11.832 1.00 90.62 116 SER A O 1
ATOM 895 N N . ARG A 1 117 ? 22.192 5.767 13.717 1.00 89.38 117 ARG A N 1
ATOM 896 C CA . ARG A 1 117 ? 21.032 4.954 14.102 1.00 89.38 117 ARG A CA 1
ATOM 897 C C . ARG A 1 117 ? 19.765 5.491 13.429 1.00 89.38 117 ARG A C 1
ATOM 899 O O . ARG A 1 117 ? 19.506 6.689 13.559 1.00 89.38 117 ARG A O 1
ATOM 906 N N . PRO A 1 118 ? 18.954 4.626 12.793 1.00 88.62 118 PRO A N 1
ATOM 907 C CA . PRO A 1 118 ? 17.686 5.040 12.211 1.00 88.62 118 PRO A CA 1
ATOM 908 C C . PRO A 1 118 ? 16.738 5.533 13.305 1.00 88.62 118 PRO A C 1
ATOM 910 O O . PRO A 1 118 ? 16.658 4.949 14.389 1.00 88.62 118 PRO A O 1
ATOM 913 N N . LYS A 1 119 ? 15.995 6.604 13.016 1.00 86.56 119 LYS A N 1
ATOM 914 C CA . LYS A 1 119 ? 15.012 7.171 13.956 1.00 86.56 119 LYS A CA 1
ATOM 915 C C . LYS A 1 119 ? 13.747 6.323 14.059 1.00 86.56 119 LYS A C 1
ATOM 917 O O . LYS A 1 119 ? 13.036 6.398 15.055 1.00 86.56 119 LYS A O 1
ATOM 922 N N . SER A 1 120 ? 13.448 5.557 13.014 1.00 88.00 120 SER A N 1
ATOM 923 C CA . SER A 1 120 ? 12.302 4.654 12.928 1.00 88.00 120 SER A CA 1
ATOM 924 C C . SER A 1 120 ? 12.562 3.573 11.882 1.00 88.00 120 SER A C 1
ATOM 926 O O . SER A 1 120 ? 13.514 3.666 11.103 1.00 88.00 120 SER A O 1
ATOM 928 N N . ALA A 1 121 ? 11.699 2.565 11.828 1.00 87.94 121 ALA A N 1
ATOM 929 C CA . ALA A 1 121 ? 11.783 1.536 10.804 1.00 87.94 121 ALA A CA 1
ATOM 930 C C . ALA A 1 121 ? 11.632 2.104 9.380 1.00 87.94 121 ALA A C 1
ATOM 932 O O . ALA A 1 121 ? 12.432 1.795 8.501 1.00 87.94 121 ALA A O 1
ATOM 933 N N . THR A 1 122 ? 10.679 3.019 9.173 1.00 90.69 122 THR A N 1
ATOM 934 C CA . THR A 1 122 ? 10.506 3.713 7.889 1.00 90.69 122 THR A CA 1
ATOM 935 C C . THR A 1 122 ? 11.718 4.580 7.533 1.00 90.69 122 THR A C 1
ATOM 937 O O . THR A 1 122 ? 12.064 4.691 6.361 1.00 90.69 122 THR A O 1
ATOM 940 N N . ASP A 1 123 ? 12.403 5.158 8.524 1.00 90.50 123 ASP A N 1
ATOM 941 C CA . ASP A 1 123 ? 13.640 5.928 8.310 1.00 90.50 123 ASP A CA 1
ATOM 942 C C . ASP A 1 123 ? 14.749 5.054 7.708 1.00 90.50 123 ASP A C 1
ATOM 944 O O . ASP A 1 123 ? 15.394 5.445 6.737 1.00 90.50 123 ASP A O 1
ATOM 948 N N . TYR A 1 124 ? 14.901 3.831 8.224 1.00 92.25 124 TYR A N 1
ATOM 949 C CA . TYR A 1 124 ? 15.829 2.836 7.687 1.00 92.25 124 TYR A CA 1
ATOM 950 C C . TYR A 1 124 ? 15.463 2.416 6.256 1.00 92.25 124 TYR A C 1
ATOM 952 O O . TYR A 1 124 ? 16.324 2.414 5.375 1.00 92.25 124 TYR A O 1
ATOM 960 N N . GLU A 1 125 ? 14.185 2.098 6.017 1.00 93.69 125 GLU A N 1
ATOM 961 C CA . GLU A 1 125 ? 13.679 1.676 4.704 1.00 93.69 125 GLU A CA 1
ATOM 962 C C . GLU A 1 125 ? 13.901 2.747 3.627 1.00 93.69 125 GLU A C 1
ATOM 964 O O . GLU A 1 125 ? 14.406 2.452 2.540 1.00 93.69 125 GLU A O 1
ATOM 969 N N . VAL A 1 126 ? 13.540 3.996 3.928 1.00 93.06 126 VAL A N 1
ATOM 970 C CA . VAL A 1 126 ? 13.681 5.135 3.014 1.00 93.06 126 VAL A CA 1
ATOM 971 C C . VAL A 1 126 ? 15.153 5.491 2.817 1.00 93.06 126 VAL A C 1
ATOM 973 O O . VAL A 1 126 ? 15.581 5.703 1.681 1.00 93.06 126 VAL A O 1
ATOM 976 N N . GLY A 1 127 ? 15.943 5.511 3.894 1.00 92.56 127 GLY A N 1
ATOM 977 C CA . GLY A 1 127 ? 17.353 5.885 3.847 1.00 92.56 127 GLY A CA 1
ATOM 978 C C . GLY A 1 127 ? 18.184 4.980 2.947 1.00 92.56 127 GLY A C 1
ATOM 979 O O . GLY A 1 127 ? 18.903 5.472 2.078 1.00 92.56 127 GLY A O 1
ATOM 980 N N . TRP A 1 128 ? 18.049 3.660 3.094 1.00 94.06 128 TRP A N 1
ATOM 981 C CA . TRP A 1 128 ? 18.757 2.704 2.239 1.00 94.06 128 TRP A CA 1
ATOM 982 C C . TRP A 1 128 ? 18.290 2.746 0.783 1.00 94.06 128 TRP A C 1
ATOM 984 O O . TRP A 1 128 ? 19.125 2.706 -0.124 1.00 94.06 128 TRP A O 1
ATOM 994 N N . ALA A 1 129 ? 16.982 2.885 0.547 1.00 93.44 129 ALA A N 1
ATOM 995 C CA . ALA A 1 129 ? 16.436 2.972 -0.804 1.00 93.44 129 ALA A CA 1
ATOM 996 C C . ALA A 1 129 ? 16.947 4.215 -1.551 1.00 93.44 129 ALA A C 1
ATOM 998 O O . ALA A 1 129 ? 17.423 4.115 -2.684 1.00 93.44 129 ALA A O 1
ATOM 999 N N . LEU A 1 130 ? 16.903 5.385 -0.906 1.00 91.56 130 LEU A N 1
ATOM 1000 C CA . LEU A 1 130 ? 17.386 6.634 -1.495 1.00 91.56 130 LEU A CA 1
ATOM 1001 C C . LEU A 1 130 ? 18.897 6.623 -1.694 1.00 91.56 130 LEU A C 1
ATOM 1003 O O . LEU A 1 130 ? 19.360 6.991 -2.772 1.00 91.56 130 LEU A O 1
ATOM 1007 N N . TYR A 1 131 ? 19.657 6.173 -0.692 1.00 91.50 131 TYR A N 1
ATOM 1008 C CA . TYR A 1 131 ? 21.110 6.076 -0.801 1.00 91.50 131 TYR A CA 1
ATOM 1009 C C . TYR A 1 131 ? 21.514 5.220 -2.000 1.00 91.50 131 TYR A C 1
ATOM 1011 O O . TYR A 1 131 ? 22.302 5.657 -2.838 1.00 91.50 131 TYR A O 1
ATOM 1019 N N . GLN A 1 132 ? 20.922 4.031 -2.140 1.00 92.88 132 GLN A N 1
ATOM 1020 C CA . GLN A 1 132 ? 21.227 3.166 -3.271 1.00 92.88 132 GLN A CA 1
ATOM 1021 C C . GLN A 1 132 ? 20.777 3.785 -4.6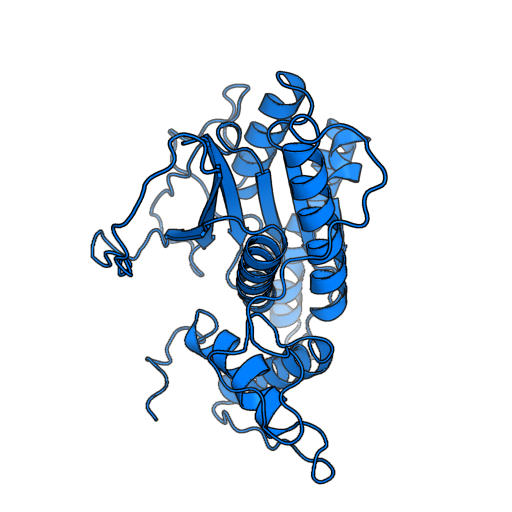02 1.00 92.88 132 GLN A C 1
ATOM 1023 O O . GLN A 1 132 ? 21.535 3.729 -5.569 1.00 92.88 132 GLN A O 1
ATOM 1028 N N . SER A 1 133 ? 19.614 4.445 -4.654 1.00 89.56 133 SER A N 1
ATOM 1029 C CA . SER A 1 133 ? 19.149 5.126 -5.870 1.00 89.56 133 SER A CA 1
ATOM 1030 C C . SER A 1 133 ? 20.054 6.288 -6.298 1.00 89.56 133 SER A C 1
ATOM 1032 O O . SER A 1 133 ? 20.060 6.638 -7.479 1.00 89.56 133 SER A O 1
ATOM 1034 N N . MET A 1 134 ? 20.804 6.906 -5.380 1.00 87.38 134 MET A N 1
ATOM 1035 C CA . MET A 1 134 ? 21.816 7.912 -5.727 1.00 87.38 134 MET A CA 1
ATOM 1036 C C . MET A 1 134 ? 23.057 7.276 -6.361 1.00 87.38 134 MET A C 1
ATOM 1038 O O . MET A 1 134 ? 23.646 7.863 -7.265 1.00 87.38 134 MET A O 1
ATOM 1042 N N . GLN A 1 135 ? 23.435 6.072 -5.918 1.00 88.44 135 GLN A N 1
ATOM 1043 C CA . GLN A 1 135 ? 24.566 5.326 -6.480 1.00 88.44 135 GLN A CA 1
ATOM 1044 C C . GLN A 1 135 ? 24.211 4.648 -7.809 1.00 88.44 135 GLN A C 1
ATOM 1046 O O . GLN A 1 135 ? 25.036 4.555 -8.714 1.00 88.44 135 GLN A O 1
ATOM 1051 N N . THR A 1 136 ? 22.973 4.166 -7.929 1.00 87.06 136 THR A N 1
ATOM 1052 C CA . THR A 1 136 ? 22.436 3.490 -9.112 1.00 87.06 136 THR A CA 1
ATOM 1053 C C . THR A 1 136 ? 21.137 4.181 -9.530 1.00 87.06 136 THR A C 1
ATOM 1055 O O . THR A 1 136 ? 20.063 3.795 -9.064 1.00 87.06 136 THR A O 1
ATOM 1058 N N . PRO A 1 137 ? 21.198 5.206 -10.404 1.00 82.56 137 PRO A N 1
ATOM 1059 C CA . PRO A 1 137 ? 20.023 5.983 -10.789 1.00 82.56 137 PRO A CA 1
ATOM 1060 C C . PRO A 1 137 ? 18.848 5.102 -11.232 1.00 82.56 137 PRO A C 1
ATOM 1062 O O . PRO A 1 137 ? 18.940 4.358 -12.209 1.00 82.56 137 PRO A O 1
ATOM 1065 N N . GLY A 1 138 ? 17.734 5.193 -10.500 1.00 75.88 138 GLY A N 1
ATOM 1066 C CA . GLY A 1 138 ? 16.507 4.438 -10.769 1.00 75.88 138 GLY A CA 1
ATOM 1067 C C . GLY A 1 138 ? 16.425 3.043 -10.132 1.00 75.88 138 GLY A C 1
ATOM 1068 O O . GLY A 1 138 ? 15.472 2.313 -10.432 1.00 75.88 138 GLY A O 1
ATOM 1069 N N . CYS A 1 139 ? 17.378 2.652 -9.275 1.00 86.06 139 CYS A N 1
ATOM 1070 C CA . CYS A 1 139 ? 17.351 1.377 -8.555 1.00 86.06 139 CYS A CA 1
ATOM 1071 C C . CYS A 1 139 ? 17.855 1.503 -7.099 1.00 86.06 139 CYS A C 1
ATOM 1073 O O . CYS A 1 139 ? 19.027 1.823 -6.911 1.00 86.06 139 CYS A O 1
ATOM 1075 N N . PRO A 1 140 ? 17.023 1.192 -6.086 1.00 91.94 140 PRO A N 1
ATOM 1076 C CA . PRO A 1 140 ? 15.595 0.889 -6.193 1.00 91.94 140 PRO A CA 1
ATOM 1077 C C . PRO A 1 140 ? 14.790 2.105 -6.659 1.00 91.94 140 PRO A C 1
ATOM 1079 O O . PRO A 1 140 ? 15.138 3.250 -6.380 1.00 91.94 140 PRO A O 1
ATOM 1082 N N . ALA A 1 141 ? 13.671 1.860 -7.338 1.00 93.81 141 ALA A N 1
ATOM 1083 C CA . ALA A 1 141 ? 12.609 2.859 -7.370 1.00 93.81 141 ALA A CA 1
ATOM 1084 C C . ALA A 1 141 ? 11.961 2.933 -5.976 1.00 93.81 141 ALA A C 1
ATOM 1086 O O . ALA A 1 141 ? 11.789 1.900 -5.330 1.00 93.81 141 ALA A O 1
ATOM 1087 N N . LEU A 1 142 ? 11.583 4.127 -5.519 1.00 95.31 142 LEU A N 1
ATOM 1088 C CA . LEU A 1 142 ? 10.916 4.327 -4.230 1.00 95.31 142 LEU A CA 1
ATOM 1089 C C . LEU A 1 142 ? 9.529 4.940 -4.442 1.00 95.31 142 LEU A C 1
ATOM 1091 O O . LEU A 1 142 ? 9.385 5.920 -5.176 1.00 95.31 142 LEU A O 1
ATOM 1095 N N . HIS A 1 143 ? 8.518 4.386 -3.775 1.00 96.81 143 HIS A N 1
ATOM 1096 C CA . HIS A 1 143 ? 7.177 4.957 -3.687 1.00 96.81 143 HIS A CA 1
ATOM 1097 C C . HIS A 1 143 ? 6.672 4.937 -2.242 1.00 96.81 143 HIS A C 1
ATOM 1099 O O . HIS A 1 143 ? 6.424 3.882 -1.663 1.00 96.81 143 HIS A O 1
ATOM 1105 N N . LEU A 1 144 ? 6.492 6.124 -1.675 1.00 95.94 144 LEU A N 1
ATOM 1106 C CA . LEU A 1 144 ? 5.946 6.365 -0.350 1.00 95.94 144 LEU A CA 1
ATOM 1107 C C . LEU A 1 144 ? 4.498 6.837 -0.498 1.00 95.94 144 LEU A C 1
ATOM 1109 O O . LEU A 1 144 ? 4.260 7.906 -1.048 1.00 95.94 144 LEU A O 1
ATOM 1113 N N . TYR A 1 145 ? 3.529 6.064 -0.019 1.00 96.38 145 TYR A N 1
ATOM 1114 C CA . TYR A 1 145 ? 2.115 6.445 -0.022 1.00 96.38 145 TYR A CA 1
ATOM 1115 C C . TYR A 1 145 ? 1.721 6.919 1.370 1.00 96.38 145 TYR A C 1
ATOM 1117 O O . TYR A 1 145 ? 1.723 6.125 2.305 1.00 96.38 145 TYR A O 1
ATOM 1125 N N . ARG A 1 146 ? 1.364 8.195 1.522 1.00 93.81 146 ARG A N 1
ATOM 1126 C CA . ARG A 1 146 ? 1.010 8.809 2.805 1.00 93.81 146 ARG A CA 1
ATOM 1127 C C . ARG A 1 146 ? -0.485 9.094 2.887 1.00 93.81 146 ARG A C 1
ATOM 1129 O O . ARG A 1 146 ? -1.032 9.883 2.118 1.00 93.81 146 ARG A O 1
ATOM 1136 N N . SER A 1 147 ? -1.145 8.510 3.882 1.00 91.25 147 SER A N 1
ATOM 1137 C CA . SER A 1 147 ? -2.554 8.785 4.142 1.00 91.25 147 SER A CA 1
ATOM 1138 C C . SER A 1 147 ? -2.748 10.175 4.752 1.00 91.25 147 SER A C 1
ATOM 1140 O O . SER A 1 147 ? -2.217 10.505 5.813 1.00 91.25 147 SER A O 1
ATOM 1142 N N . ARG A 1 148 ? -3.589 10.975 4.102 1.00 89.31 148 ARG A N 1
ATOM 1143 C CA . ARG A 1 148 ? -4.076 12.293 4.526 1.00 89.31 148 ARG A CA 1
ATOM 1144 C C . ARG A 1 148 ? -5.563 12.262 4.884 1.00 89.31 148 ARG A C 1
ATOM 1146 O O . ARG A 1 148 ? -6.146 13.322 5.099 1.00 89.31 148 ARG A O 1
ATOM 1153 N N . ALA A 1 149 ? -6.167 11.065 4.979 1.00 81.12 149 ALA A N 1
ATOM 1154 C CA . ALA A 1 149 ? -7.522 10.866 5.518 1.00 81.12 149 ALA A CA 1
ATOM 1155 C C . ALA A 1 149 ? -7.658 11.594 6.864 1.00 81.12 149 ALA A C 1
ATOM 1157 O O . ALA A 1 149 ? -6.643 11.933 7.440 1.00 81.12 149 ALA A O 1
ATOM 1158 N N . ILE A 1 150 ? -8.826 11.822 7.451 1.00 71.81 150 ILE A N 1
ATOM 1159 C CA . ILE A 1 150 ? -8.902 12.270 8.856 1.00 71.81 150 ILE A CA 1
ATOM 1160 C C . ILE A 1 150 ? -9.758 11.248 9.595 1.00 71.81 150 ILE A C 1
ATOM 1162 O O . ILE A 1 150 ? -10.922 11.089 9.229 1.00 71.81 150 ILE A O 1
ATOM 1166 N N . PRO A 1 151 ? -9.212 10.506 10.579 1.00 67.06 151 PRO A N 1
ATOM 1167 C CA . PRO A 1 151 ? -10.002 9.526 11.296 1.00 67.06 151 PRO A CA 1
ATOM 1168 C C . PRO A 1 151 ? -11.104 10.255 12.062 1.00 67.06 151 PRO A C 1
ATOM 1170 O O . PRO A 1 151 ? -10.885 11.333 12.620 1.00 67.06 151 PRO A O 1
ATOM 1173 N N . ALA A 1 152 ? -12.298 9.667 12.069 1.00 65.94 152 ALA A N 1
ATOM 1174 C CA . ALA A 1 152 ? -13.423 10.194 12.823 1.00 65.94 152 ALA A CA 1
ATOM 1175 C C . ALA A 1 152 ? -13.092 10.124 14.320 1.00 65.94 152 ALA A C 1
ATOM 1177 O O . ALA A 1 152 ? -13.161 9.060 14.936 1.00 65.94 152 ALA A O 1
ATOM 1178 N N . ALA A 1 153 ? -12.673 11.251 14.891 1.00 62.38 153 ALA A N 1
ATOM 1179 C CA . ALA A 1 153 ? -12.305 11.317 16.292 1.00 62.38 153 ALA A CA 1
ATOM 1180 C C . ALA A 1 153 ? -13.568 11.378 17.170 1.00 62.38 153 ALA A C 1
ATOM 1182 O O . ALA A 1 153 ? -14.489 12.140 16.857 1.00 62.38 153 ALA A O 1
ATOM 1183 N N . PRO A 1 154 ? -13.639 10.605 18.270 1.00 64.88 154 PRO A N 1
ATOM 1184 C CA . PRO A 1 154 ? -14.731 10.734 19.228 1.00 64.88 154 PRO A CA 1
ATOM 1185 C C . PRO A 1 154 ? -14.751 12.156 19.802 1.00 64.88 154 PRO A C 1
ATOM 1187 O O . PRO A 1 154 ? -13.701 12.727 20.086 1.00 64.88 154 PRO A O 1
ATOM 1190 N N . LEU A 1 155 ? -15.939 12.750 19.958 1.00 59.59 155 LEU A N 1
ATOM 1191 C CA . LEU A 1 155 ? -16.075 14.142 20.410 1.00 59.59 155 LEU A CA 1
ATOM 1192 C C . LEU A 1 155 ? -15.490 14.363 21.812 1.00 59.59 155 LEU A C 1
ATOM 1194 O O . LEU A 1 155 ? -14.918 15.416 22.061 1.00 59.59 155 LEU A O 1
ATOM 1198 N N . GLU A 1 156 ? -15.585 13.373 22.695 1.00 64.75 156 GLU A N 1
ATOM 1199 C CA . GLU A 1 156 ? -14.995 13.369 24.033 1.00 64.75 156 GLU A CA 1
ATOM 1200 C C . GLU A 1 156 ? -14.651 11.923 24.435 1.00 64.75 156 GLU A C 1
ATOM 1202 O O . GLU A 1 156 ? -15.340 11.001 23.982 1.00 64.75 156 GLU A O 1
ATOM 1207 N N . PRO A 1 157 ? -13.633 11.699 25.290 1.00 72.75 157 PRO A N 1
ATOM 1208 C CA . PRO A 1 157 ? -12.760 12.688 25.935 1.00 72.75 157 PRO A CA 1
ATOM 1209 C C . PRO A 1 157 ? -11.661 13.254 25.021 1.00 72.75 157 PRO A C 1
ATOM 1211 O O . PRO A 1 157 ? -11.125 12.552 24.161 1.00 72.75 157 PRO A O 1
ATOM 1214 N N . ARG A 1 158 ? -11.247 14.505 25.265 1.00 66.31 158 ARG A N 1
ATOM 1215 C CA . ARG A 1 158 ? -10.104 15.164 24.594 1.00 66.31 158 ARG A CA 1
ATOM 1216 C C . ARG A 1 158 ? -8.830 14.308 24.507 1.00 66.31 158 ARG A C 1
ATOM 1218 O O . ARG A 1 158 ? -8.205 14.298 23.453 1.00 66.31 158 ARG A O 1
ATOM 1225 N N . GLU A 1 159 ? -8.491 13.567 25.556 1.00 68.06 159 GLU A N 1
ATOM 1226 C CA . GLU A 1 159 ? -7.305 12.697 25.599 1.00 68.06 159 GLU A CA 1
ATOM 1227 C C . GLU A 1 159 ? -7.341 11.596 24.520 1.00 68.06 159 GLU A C 1
ATOM 1229 O O . GLU A 1 159 ? -6.334 11.311 23.874 1.00 68.06 159 GLU A O 1
ATOM 1234 N N . GLN A 1 160 ? -8.521 11.026 24.241 1.00 63.50 160 GLN A N 1
ATOM 1235 C CA . GLN A 1 160 ? -8.684 10.040 23.166 1.00 63.50 160 GLN A CA 1
ATOM 1236 C C . GLN A 1 160 ? -8.511 10.673 21.783 1.00 63.50 160 GLN A C 1
ATOM 1238 O O . GLN A 1 160 ? -7.963 10.029 20.892 1.00 63.50 160 GLN A O 1
ATOM 1243 N N . ARG A 1 161 ? -8.927 11.937 21.604 1.00 60.50 161 ARG A N 1
ATOM 1244 C CA . ARG A 1 161 ? -8.663 12.692 20.369 1.00 60.50 161 ARG A CA 1
ATOM 1245 C C . ARG A 1 161 ? -7.169 12.948 20.194 1.00 60.50 161 ARG A C 1
ATOM 1247 O O . ARG A 1 161 ? -6.629 12.633 19.142 1.00 60.50 161 ARG A O 1
ATOM 1254 N N . GLU A 1 162 ? -6.495 13.479 21.213 1.00 61.84 162 GLU A N 1
ATOM 1255 C CA . GLU A 1 162 ? -5.061 13.802 21.150 1.00 61.84 162 GLU A CA 1
ATOM 1256 C C . GLU A 1 162 ? -4.208 12.556 20.856 1.00 61.84 162 GLU A C 1
ATOM 1258 O O . GLU A 1 162 ? -3.332 12.600 19.991 1.00 61.84 162 GLU A O 1
ATOM 1263 N N . ASN A 1 163 ? -4.538 11.412 21.465 1.00 64.00 163 ASN A N 1
ATOM 1264 C CA . ASN A 1 163 ? -3.887 10.130 21.178 1.00 64.00 163 ASN A CA 1
ATOM 1265 C C . ASN A 1 163 ? -4.138 9.611 19.747 1.00 64.00 163 ASN A C 1
ATOM 1267 O O . ASN A 1 163 ? -3.320 8.859 19.221 1.00 64.00 163 ASN A O 1
ATOM 1271 N N . LEU A 1 164 ? -5.239 10.014 19.103 1.00 63.84 164 LEU A N 1
ATOM 1272 C CA . LEU A 1 164 ? -5.568 9.652 17.719 1.00 63.84 164 LEU A CA 1
ATOM 1273 C C . LEU A 1 164 ? -4.770 10.479 16.694 1.00 63.84 164 LEU A C 1
ATOM 1275 O O . LEU A 1 164 ? -4.432 9.979 15.619 1.00 63.84 164 LEU A O 1
ATOM 1279 N N . TYR A 1 165 ? -4.494 11.748 17.016 1.00 62.19 165 TYR A N 1
ATOM 1280 C CA . TYR A 1 165 ? -3.825 12.695 16.117 1.00 62.19 165 TYR A CA 1
ATOM 1281 C C . TYR A 1 165 ? -2.298 12.672 16.244 1.00 62.19 165 TYR A C 1
ATOM 1283 O O . TYR A 1 165 ? -1.617 12.731 15.224 1.00 62.19 165 TYR A O 1
ATOM 1291 N N . ARG A 1 166 ? -1.752 12.496 17.455 1.00 62.88 166 ARG A N 1
ATOM 1292 C CA . ARG A 1 166 ? -0.302 12.569 17.714 1.00 62.88 166 ARG A CA 1
ATOM 1293 C C . ARG A 1 166 ? 0.565 11.669 16.812 1.00 62.88 166 ARG A C 1
ATOM 1295 O O . ARG A 1 166 ? 1.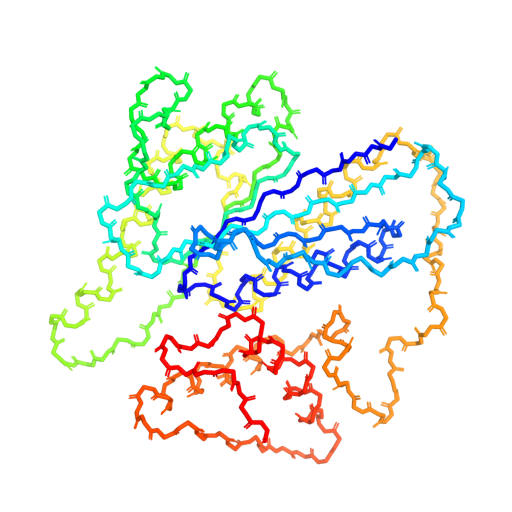594 12.145 16.339 1.00 62.88 166 ARG A O 1
ATOM 1302 N N . PRO A 1 167 ? 0.191 10.408 16.511 1.00 70.62 167 PRO A N 1
ATOM 1303 C CA . PRO A 1 167 ? 0.991 9.571 15.611 1.00 70.62 167 PRO A CA 1
ATOM 1304 C C . PRO A 1 167 ? 1.040 10.109 14.164 1.00 70.62 167 PRO A C 1
ATOM 1306 O O . PRO A 1 167 ? 2.025 9.928 13.451 1.00 70.62 167 PRO A O 1
ATOM 1309 N N . ARG A 1 168 ? 0.010 10.845 13.729 1.00 74.38 168 ARG A N 1
ATOM 1310 C CA . ARG A 1 168 ? -0.064 11.417 12.372 1.00 74.38 168 ARG A CA 1
ATOM 1311 C C . ARG A 1 168 ? 0.869 12.593 12.184 1.00 74.38 168 ARG A C 1
ATOM 1313 O O . ARG A 1 168 ? 1.480 12.709 11.123 1.00 74.38 168 ARG A O 1
ATOM 1320 N N . ASP A 1 169 ? 0.987 13.431 13.207 1.00 78.19 169 ASP A N 1
ATOM 1321 C CA . ASP A 1 169 ? 1.895 14.574 13.176 1.00 78.19 169 ASP A CA 1
ATOM 1322 C C . ASP A 1 169 ? 3.338 14.095 12.986 1.00 78.19 169 ASP A C 1
ATOM 1324 O O . ASP A 1 169 ? 4.051 14.637 12.147 1.00 78.19 169 ASP A O 1
ATOM 1328 N N . ALA A 1 170 ? 3.720 12.982 13.626 1.00 82.88 170 ALA A N 1
ATOM 1329 C CA . ALA A 1 170 ? 5.033 12.368 13.435 1.00 82.88 170 ALA A CA 1
ATOM 1330 C C . ALA A 1 170 ? 5.285 11.940 11.975 1.00 82.88 170 ALA A C 1
ATOM 1332 O O . ALA A 1 170 ? 6.343 12.243 11.426 1.00 82.88 170 ALA A O 1
ATOM 1333 N N . VAL A 1 171 ? 4.318 11.289 11.309 1.00 85.25 171 VAL A N 1
ATOM 1334 C CA . VAL A 1 171 ? 4.436 10.912 9.882 1.00 85.25 171 VAL A CA 1
ATOM 1335 C C . VAL A 1 171 ? 4.583 12.147 8.988 1.00 85.25 171 VAL A C 1
ATOM 1337 O O . VAL A 1 171 ? 5.375 12.153 8.039 1.00 85.25 171 VAL A O 1
ATOM 1340 N N . GLN A 1 172 ? 3.833 13.208 9.288 1.00 84.44 172 GLN A N 1
ATOM 1341 C CA . GLN A 1 172 ? 3.907 14.458 8.543 1.00 84.44 172 GLN A CA 1
ATOM 1342 C C . GLN A 1 172 ? 5.261 15.153 8.729 1.00 84.44 172 GLN A C 1
ATOM 1344 O O . GLN A 1 172 ? 5.859 15.596 7.746 1.00 84.44 172 GLN A O 1
ATOM 1349 N N . GLU A 1 173 ? 5.746 15.231 9.967 1.00 86.88 173 GLU A N 1
ATOM 1350 C CA . GLU A 1 173 ? 7.052 15.791 10.315 1.00 86.88 173 GLU A CA 1
ATOM 1351 C C . GLU A 1 173 ? 8.191 15.009 9.666 1.00 86.88 173 GLU A C 1
ATOM 1353 O O . GLU A 1 173 ? 9.094 15.620 9.096 1.00 86.88 173 GLU A O 1
ATOM 1358 N N . PHE A 1 174 ? 8.121 13.675 9.681 1.00 89.62 174 PHE A N 1
ATOM 1359 C CA . PHE A 1 174 ? 9.073 12.796 9.005 1.00 89.62 174 PHE A CA 1
ATOM 1360 C C . PHE A 1 174 ? 9.179 13.124 7.517 1.00 89.62 174 PHE A C 1
ATOM 1362 O O . PHE A 1 174 ? 10.266 13.419 7.022 1.00 89.62 174 PHE A O 1
ATOM 1369 N N . CYS A 1 175 ? 8.047 13.155 6.810 1.00 86.88 175 CYS A N 1
ATOM 1370 C CA . CYS A 1 175 ? 8.049 13.471 5.385 1.00 86.88 175 CYS A CA 1
ATOM 1371 C C . CYS A 1 175 ? 8.568 14.892 5.124 1.00 86.88 175 CYS A C 1
ATOM 1373 O O . CYS A 1 175 ? 9.327 15.106 4.185 1.00 86.88 175 CYS A O 1
ATOM 1375 N N . GLY A 1 176 ? 8.199 15.861 5.969 1.00 86.94 176 GLY A N 1
ATOM 1376 C CA . GLY A 1 176 ? 8.687 17.237 5.863 1.00 86.94 176 GLY A CA 1
ATOM 1377 C C . GLY A 1 176 ? 10.173 17.399 6.208 1.00 86.94 176 GLY A C 1
ATOM 1378 O O . GLY A 1 176 ? 10.814 18.348 5.755 1.00 86.94 176 GLY A O 1
ATOM 1379 N N . ALA A 1 177 ? 10.753 16.507 7.012 1.00 88.38 177 ALA A N 1
ATOM 1380 C CA . ALA A 1 177 ? 12.191 16.462 7.261 1.00 88.38 177 ALA A CA 1
ATOM 1381 C C . ALA A 1 177 ? 12.937 15.929 6.032 1.00 88.38 177 ALA A C 1
ATOM 1383 O O . ALA A 1 177 ? 13.809 16.625 5.516 1.00 88.38 177 ALA A O 1
ATOM 1384 N N . TRP A 1 178 ? 12.518 14.777 5.503 1.00 88.44 178 TRP A N 1
ATOM 1385 C CA . TRP A 1 178 ? 13.104 14.179 4.300 1.00 88.44 178 TRP A CA 1
ATOM 1386 C C . TRP A 1 178 ? 12.975 15.078 3.062 1.00 88.44 178 TRP A C 1
ATOM 1388 O O . TRP A 1 178 ? 13.916 15.201 2.279 1.00 88.44 178 TRP A O 1
ATOM 1398 N N . GLU A 1 179 ? 11.857 15.792 2.913 1.00 88.94 179 GLU A N 1
ATOM 1399 C CA . GLU A 1 179 ? 11.665 16.770 1.835 1.00 88.94 179 GLU A CA 1
ATOM 1400 C C . GLU A 1 179 ? 12.623 17.969 1.935 1.00 88.94 179 GLU A C 1
ATOM 1402 O O . GLU A 1 179 ? 13.064 18.489 0.909 1.00 88.94 179 GLU A O 1
ATOM 1407 N N . ARG A 1 180 ? 12.971 18.412 3.151 1.00 89.81 180 ARG A N 1
ATOM 1408 C CA . ARG A 1 180 ? 13.955 19.489 3.360 1.00 89.81 180 ARG A CA 1
ATOM 1409 C C . ARG A 1 180 ? 15.387 19.019 3.133 1.00 89.81 180 ARG A C 1
ATOM 1411 O O . ARG A 1 180 ? 16.195 19.803 2.649 1.00 89.81 180 ARG A O 1
ATOM 1418 N N . GLU A 1 181 ? 15.686 17.779 3.501 1.00 86.56 181 GLU A N 1
ATOM 1419 C CA . GLU A 1 181 ? 17.030 17.206 3.426 1.00 86.56 181 GLU A CA 1
ATOM 1420 C C . GLU A 1 181 ? 17.406 16.787 1.999 1.00 86.56 181 GLU A C 1
ATOM 1422 O O . GLU A 1 181 ? 18.459 17.168 1.498 1.00 86.56 181 GLU A O 1
ATOM 1427 N N . ILE A 1 182 ? 16.519 16.054 1.320 1.00 83.19 182 ILE A N 1
ATOM 1428 C CA . ILE A 1 182 ? 16.778 15.465 -0.004 1.00 83.19 182 ILE A CA 1
ATOM 1429 C C . ILE A 1 182 ? 16.159 16.294 -1.141 1.00 83.19 182 ILE A C 1
ATOM 1431 O O . ILE A 1 182 ? 16.559 16.187 -2.303 1.00 83.19 182 ILE A O 1
ATOM 1435 N N . GLY A 1 183 ? 15.192 17.164 -0.841 1.00 82.62 183 GLY A N 1
ATOM 1436 C CA . GLY A 1 183 ? 14.618 18.077 -1.824 1.00 82.62 183 GLY A CA 1
ATOM 1437 C C . GLY A 1 183 ? 13.719 17.382 -2.849 1.00 82.62 183 GLY A C 1
ATOM 1438 O O . GLY A 1 183 ? 12.780 16.665 -2.503 1.00 82.62 183 GLY A O 1
ATOM 1439 N N . ILE A 1 184 ? 13.960 17.658 -4.134 1.00 72.12 184 ILE A N 1
ATOM 1440 C CA . ILE A 1 184 ? 13.088 17.242 -5.250 1.00 72.12 184 ILE A CA 1
ATOM 1441 C C . ILE A 1 184 ? 13.012 15.712 -5.370 1.00 72.12 184 ILE A C 1
ATOM 1443 O O . ILE A 1 184 ? 11.920 15.185 -5.565 1.00 72.12 184 ILE A O 1
ATOM 1447 N N . GLY A 1 185 ? 14.125 14.999 -5.159 1.00 75.19 185 GLY A N 1
ATOM 1448 C CA . GLY A 1 185 ? 14.162 13.536 -5.278 1.00 75.19 185 GLY A CA 1
ATOM 1449 C C . GLY A 1 185 ? 13.213 12.814 -4.314 1.00 75.19 185 GLY A C 1
ATOM 1450 O O . GLY A 1 185 ? 12.618 11.807 -4.682 1.00 75.19 185 GLY A O 1
ATOM 1451 N N . PHE A 1 186 ? 13.000 13.357 -3.109 1.00 82.50 186 PHE A N 1
ATOM 1452 C CA . PHE A 1 186 ? 12.037 12.793 -2.157 1.00 82.50 186 PHE A CA 1
ATOM 1453 C C . PHE A 1 186 ? 10.584 13.158 -2.494 1.00 82.50 186 PHE A C 1
ATOM 1455 O O . PHE A 1 186 ? 9.676 12.351 -2.305 1.00 82.50 186 PHE A O 1
ATOM 1462 N N . ARG A 1 187 ? 10.332 14.355 -3.036 1.00 83.75 187 ARG A N 1
ATOM 1463 C CA . ARG A 1 187 ? 8.967 14.754 -3.424 1.00 83.75 187 ARG A CA 1
ATOM 1464 C C . ARG A 1 187 ? 8.403 13.880 -4.534 1.00 83.75 187 ARG A C 1
ATOM 1466 O O . ARG A 1 187 ? 7.225 13.561 -4.501 1.00 83.75 187 ARG A O 1
ATOM 1473 N N . GLU A 1 188 ? 9.234 13.467 -5.486 1.00 86.62 188 GLU A N 1
ATOM 1474 C CA . GLU A 1 188 ? 8.795 12.618 -6.601 1.00 86.62 188 GLU A CA 1
ATOM 1475 C C . GLU A 1 188 ? 8.395 11.201 -6.159 1.00 86.62 188 GLU A C 1
ATOM 1477 O O . GLU A 1 188 ? 7.578 10.552 -6.818 1.00 86.62 188 GLU A O 1
ATOM 1482 N N . CYS A 1 189 ? 8.930 10.720 -5.031 1.00 90.69 189 CYS A N 1
ATOM 1483 C CA . CYS A 1 189 ? 8.560 9.420 -4.480 1.00 90.69 189 CYS A CA 1
ATOM 1484 C C . CYS A 1 189 ? 7.391 9.464 -3.487 1.00 90.69 189 CYS A C 1
ATOM 1486 O O . CYS A 1 189 ? 6.838 8.403 -3.211 1.00 90.69 189 CYS A O 1
ATOM 1488 N N . CYS A 1 190 ? 7.000 10.634 -2.968 1.00 93.12 190 CYS A N 1
ATOM 1489 C CA . CYS A 1 190 ? 5.988 10.768 -1.917 1.00 93.12 190 CYS A CA 1
ATOM 1490 C C . CYS A 1 190 ? 4.612 11.162 -2.474 1.00 93.12 190 CYS A C 1
ATOM 1492 O O . CYS A 1 190 ? 4.455 12.215 -3.087 1.00 93.12 190 CYS A O 1
ATOM 1494 N N . HIS A 1 191 ? 3.605 10.326 -2.218 1.00 94.94 191 HIS A N 1
ATOM 1495 C CA . HIS A 1 191 ? 2.264 10.411 -2.793 1.00 94.94 191 HIS A CA 1
ATOM 1496 C C . HIS A 1 191 ? 1.206 10.454 -1.697 1.00 94.94 191 HIS A C 1
ATOM 1498 O O . HIS A 1 191 ? 1.072 9.514 -0.916 1.00 94.94 191 HIS A O 1
ATOM 1504 N N . ASP A 1 192 ? 0.428 11.529 -1.658 1.00 94.56 192 ASP A N 1
ATOM 1505 C CA . ASP A 1 192 ? -0.671 11.687 -0.707 1.00 94.56 192 ASP A CA 1
ATOM 1506 C C . ASP A 1 192 ? -1.959 11.025 -1.207 1.00 94.56 192 ASP A C 1
ATOM 1508 O O . ASP A 1 192 ? -2.269 11.095 -2.392 1.00 94.56 192 ASP A O 1
ATOM 1512 N N . PHE A 1 193 ? -2.737 10.433 -0.295 1.00 94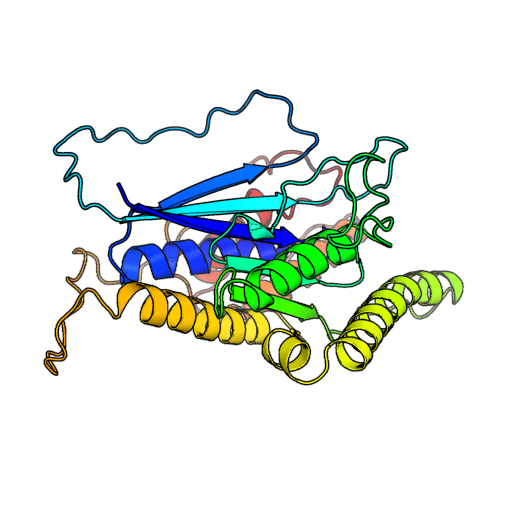.31 193 PHE A N 1
ATOM 1513 C CA . PHE A 1 193 ? -4.085 9.929 -0.589 1.00 94.31 193 PHE A CA 1
ATOM 1514 C C . PHE A 1 193 ? -5.036 10.115 0.600 1.00 94.31 193 PHE A C 1
ATOM 1516 O O . PHE A 1 193 ? -4.626 10.021 1.755 1.00 94.31 193 PHE A O 1
ATOM 1523 N N . GLN A 1 194 ? -6.325 10.351 0.360 1.00 89.69 194 GLN A N 1
ATOM 1524 C CA . GLN A 1 194 ? -7.339 10.533 1.411 1.00 89.69 194 GLN A CA 1
ATOM 1525 C C . GLN A 1 194 ? -8.242 9.316 1.621 1.00 89.69 194 GLN A C 1
ATOM 1527 O O . GLN A 1 194 ? -8.917 9.221 2.646 1.00 89.69 194 GLN A O 1
ATOM 1532 N N . GLY A 1 195 ? -8.259 8.374 0.680 1.00 88.81 195 GLY A N 1
ATOM 1533 C CA . GLY A 1 195 ? -9.078 7.173 0.768 1.00 88.81 195 GLY A CA 1
ATOM 1534 C C . GLY A 1 195 ? -8.614 6.072 -0.176 1.00 88.81 195 GLY A C 1
ATOM 1535 O O . GLY A 1 195 ? -7.705 6.258 -0.981 1.00 88.81 195 GLY A O 1
ATOM 1536 N N . LEU A 1 196 ? -9.271 4.916 -0.072 1.00 89.25 196 LEU A N 1
ATOM 1537 C CA . LEU A 1 196 ? -8.835 3.690 -0.743 1.00 89.25 196 LEU A CA 1
ATOM 1538 C C . LEU A 1 196 ? -8.904 3.767 -2.278 1.00 89.25 196 LEU A C 1
ATOM 1540 O O . LEU A 1 196 ? -8.085 3.158 -2.952 1.00 89.25 196 LEU A O 1
ATOM 1544 N N . GLU A 1 197 ? -9.869 4.509 -2.826 1.00 90.69 197 GLU A N 1
ATOM 1545 C CA . GLU A 1 197 ? -10.011 4.714 -4.277 1.00 90.69 197 GLU A CA 1
ATOM 1546 C C . GLU A 1 197 ? -8.839 5.524 -4.848 1.00 90.69 197 GLU A C 1
ATOM 1548 O O . GLU A 1 197 ? -8.182 5.079 -5.782 1.00 90.69 197 GLU A O 1
ATOM 1553 N N . GLU A 1 198 ? -8.509 6.657 -4.223 1.00 94.19 198 GLU A N 1
ATOM 1554 C CA . GLU A 1 198 ? -7.364 7.484 -4.625 1.00 94.19 198 GLU A CA 1
ATOM 1555 C C . GLU A 1 198 ? -6.037 6.725 -4.479 1.00 94.19 198 GLU A C 1
ATOM 1557 O O . GLU A 1 198 ? -5.184 6.786 -5.365 1.00 94.19 198 GLU A O 1
ATOM 1562 N N . PHE A 1 199 ? -5.882 5.954 -3.396 1.00 95.44 199 PHE A N 1
ATOM 1563 C CA . PHE A 1 199 ? -4.737 5.060 -3.222 1.00 95.44 199 PHE A CA 1
ATOM 1564 C C . PHE A 1 199 ? -4.627 4.044 -4.366 1.00 95.44 199 PHE A C 1
ATOM 1566 O O . PHE A 1 199 ? -3.545 3.880 -4.929 1.00 95.44 199 PHE A O 1
ATOM 1573 N N . GLU A 1 200 ? -5.727 3.370 -4.720 1.00 94.75 200 GLU A N 1
ATOM 1574 C CA . GLU A 1 200 ? -5.739 2.398 -5.815 1.00 94.75 200 GLU A CA 1
ATOM 1575 C C . GLU A 1 200 ? -5.299 3.034 -7.134 1.00 94.75 200 GLU A C 1
ATOM 1577 O O . GLU A 1 200 ? -4.457 2.463 -7.831 1.00 94.75 200 GLU A O 1
ATOM 1582 N N . ASP A 1 201 ? -5.844 4.202 -7.471 1.00 94.25 201 ASP A N 1
ATOM 1583 C CA . ASP A 1 201 ? -5.547 4.882 -8.729 1.00 94.25 201 ASP A CA 1
ATOM 1584 C C . ASP A 1 201 ? -4.069 5.281 -8.822 1.00 94.25 201 ASP A C 1
ATOM 1586 O O . ASP A 1 201 ? -3.405 4.994 -9.828 1.00 94.25 201 ASP A O 1
ATOM 1590 N N . LEU A 1 202 ? -3.527 5.881 -7.755 1.00 96.69 202 LEU A N 1
ATOM 1591 C CA . LEU A 1 202 ? -2.113 6.249 -7.667 1.00 96.69 202 LEU A CA 1
ATOM 1592 C C . LEU A 1 202 ? -1.214 5.012 -7.754 1.00 96.69 202 LEU A C 1
ATOM 1594 O O . LEU A 1 202 ? -0.307 4.963 -8.588 1.00 96.69 202 LEU A O 1
ATOM 1598 N N . PHE A 1 203 ? -1.492 3.989 -6.943 1.00 96.81 203 PHE A N 1
ATOM 1599 C CA . PHE A 1 203 ? -0.704 2.760 -6.914 1.00 96.81 203 PHE A CA 1
ATOM 1600 C C . PHE A 1 203 ? -0.696 2.072 -8.275 1.00 96.81 203 PHE A C 1
ATOM 1602 O O . PHE A 1 203 ? 0.365 1.731 -8.805 1.00 96.81 203 PHE A O 1
ATOM 1609 N N . ARG A 1 204 ? -1.880 1.891 -8.871 1.00 94.19 204 ARG A N 1
ATOM 1610 C CA . ARG A 1 204 ? -2.045 1.266 -10.184 1.00 94.19 204 ARG A CA 1
ATOM 1611 C C . ARG A 1 204 ? -1.228 2.005 -11.233 1.00 94.19 204 ARG A C 1
ATOM 1613 O O . ARG A 1 204 ? -0.535 1.360 -12.018 1.00 94.19 204 ARG A O 1
ATOM 1620 N N . LYS A 1 205 ? -1.295 3.337 -11.257 1.00 94.81 205 LYS A N 1
ATOM 1621 C CA . LYS A 1 205 ? -0.531 4.158 -12.198 1.00 94.81 205 LYS A CA 1
ATOM 1622 C C . LYS A 1 205 ? 0.975 3.956 -12.016 1.00 94.81 205 LYS A C 1
ATOM 1624 O O . LYS A 1 205 ? 1.648 3.547 -12.963 1.00 94.81 205 LYS A O 1
ATOM 1629 N N . HIS A 1 206 ? 1.496 4.185 -10.812 1.00 96.00 206 HIS A N 1
ATOM 1630 C CA . HIS A 1 206 ? 2.937 4.148 -10.551 1.00 96.00 206 HIS A CA 1
ATOM 1631 C C . HIS A 1 206 ? 3.533 2.751 -10.747 1.00 96.00 206 HIS A C 1
ATOM 1633 O O . HIS A 1 206 ? 4.576 2.608 -11.383 1.00 96.00 206 HIS A O 1
ATOM 1639 N N . PHE A 1 207 ? 2.847 1.701 -10.285 1.00 95.75 207 PHE A N 1
ATOM 1640 C CA . PHE A 1 207 ? 3.332 0.329 -10.433 1.00 95.75 207 PHE A CA 1
ATOM 1641 C C . PHE A 1 207 ? 3.408 -0.098 -11.904 1.00 95.75 207 PHE A C 1
ATOM 1643 O O . PHE A 1 207 ? 4.385 -0.714 -12.335 1.00 95.75 207 PHE A O 1
ATOM 1650 N N . ARG A 1 208 ? 2.416 0.286 -12.717 1.00 93.62 208 ARG A N 1
ATOM 1651 C CA . ARG A 1 208 ? 2.449 0.041 -14.167 1.00 93.62 208 ARG A CA 1
ATOM 1652 C C . ARG A 1 208 ? 3.575 0.800 -14.854 1.00 93.62 208 ARG A C 1
ATOM 1654 O O . ARG A 1 208 ? 4.227 0.233 -15.727 1.00 93.62 208 ARG A O 1
ATOM 1661 N N . GLU A 1 209 ? 3.793 2.063 -14.495 1.00 92.69 209 GLU A N 1
ATOM 1662 C CA . GLU A 1 209 ? 4.894 2.865 -15.039 1.00 92.69 209 GLU A CA 1
ATOM 1663 C C . GLU A 1 209 ? 6.255 2.255 -14.686 1.00 92.69 209 GLU A C 1
ATOM 1665 O O . GLU A 1 209 ? 7.128 2.161 -15.552 1.00 92.69 209 GLU A O 1
ATOM 1670 N N . PHE A 1 210 ? 6.419 1.773 -13.451 1.00 93.25 210 PHE A N 1
ATOM 1671 C CA . PHE A 1 210 ? 7.606 1.041 -13.018 1.00 93.25 210 PHE A CA 1
ATOM 1672 C C . PHE A 1 210 ? 7.845 -0.213 -13.872 1.00 93.25 210 PHE A C 1
ATOM 1674 O O . PHE A 1 210 ? 8.925 -0.357 -14.454 1.00 93.25 210 PHE A O 1
ATOM 1681 N N . LEU A 1 211 ? 6.837 -1.086 -14.010 1.00 92.25 211 LEU A N 1
ATOM 1682 C CA . LEU A 1 211 ? 6.953 -2.300 -14.824 1.00 92.25 211 LEU A CA 1
ATOM 1683 C C . LEU A 1 211 ? 7.255 -1.964 -16.285 1.00 92.25 211 LEU A C 1
ATOM 1685 O O . LEU A 1 211 ? 8.171 -2.536 -16.872 1.00 92.25 211 LEU A O 1
ATOM 1689 N N . ALA A 1 212 ? 6.546 -0.993 -16.861 1.00 90.00 212 ALA A N 1
ATOM 1690 C CA . ALA A 1 212 ? 6.783 -0.555 -18.229 1.00 90.00 212 ALA A CA 1
ATOM 1691 C C . ALA A 1 212 ? 8.239 -0.108 -18.421 1.00 90.00 212 ALA A C 1
ATOM 1693 O O . ALA A 1 212 ? 8.899 -0.588 -19.341 1.00 90.00 212 ALA A O 1
ATOM 1694 N N . ARG A 1 213 ? 8.782 0.738 -17.535 1.00 88.88 213 ARG A N 1
ATOM 1695 C CA . ARG A 1 213 ? 10.182 1.196 -17.608 1.00 88.88 213 ARG A CA 1
ATOM 1696 C C . ARG A 1 213 ? 11.177 0.043 -17.480 1.00 88.88 213 ARG A C 1
ATOM 1698 O O . ARG A 1 213 ? 12.106 -0.040 -18.279 1.00 88.88 213 ARG A O 1
ATOM 1705 N N . ARG A 1 214 ? 10.969 -0.871 -16.527 1.00 86.25 214 ARG A N 1
ATOM 1706 C CA . ARG A 1 214 ? 11.869 -2.015 -16.287 1.00 86.25 214 ARG A CA 1
ATOM 1707 C C . ARG A 1 214 ? 11.892 -3.019 -17.437 1.00 86.25 214 ARG A C 1
ATOM 1709 O O . ARG A 1 214 ? 12.929 -3.631 -17.688 1.00 86.25 214 ARG A O 1
ATOM 1716 N N . LEU A 1 215 ? 10.784 -3.153 -18.159 1.00 85.19 215 LEU A N 1
ATOM 1717 C CA . LEU A 1 215 ? 10.656 -4.064 -19.297 1.00 85.19 215 LEU A CA 1
ATOM 1718 C C . LEU A 1 215 ? 11.050 -3.416 -20.645 1.00 85.19 215 LEU A C 1
ATOM 1720 O O . LEU A 1 215 ? 11.221 -4.125 -21.638 1.00 85.19 215 LEU A O 1
ATOM 1724 N N . SER A 1 216 ? 11.228 -2.088 -20.700 1.00 73.88 216 SER A N 1
ATOM 1725 C CA . SER A 1 216 ? 11.390 -1.327 -21.955 1.00 73.88 216 SER A CA 1
ATOM 1726 C C . SER A 1 216 ? 12.747 -1.395 -22.689 1.00 73.88 216 SER A C 1
ATOM 1728 O O . SER A 1 216 ? 12.784 -0.908 -23.816 1.00 73.88 216 SER A O 1
ATOM 1730 N N . PRO A 1 217 ? 13.837 -2.029 -22.202 1.00 55.16 217 PRO A N 1
ATOM 1731 C CA . PRO A 1 217 ? 14.995 -2.319 -23.067 1.00 55.16 217 PRO A CA 1
ATOM 1732 C C . PRO A 1 217 ? 15.012 -3.726 -23.700 1.00 55.16 217 PRO A C 1
ATOM 1734 O O . PRO A 1 217 ? 16.018 -4.089 -24.301 1.00 55.16 217 PRO A O 1
ATOM 1737 N N . ALA A 1 218 ? 13.942 -4.528 -23.598 1.00 50.78 218 ALA A N 1
ATOM 1738 C CA . ALA A 1 218 ? 13.880 -5.876 -24.196 1.00 50.78 218 ALA A CA 1
ATOM 1739 C C . ALA A 1 218 ? 12.820 -6.041 -25.306 1.00 50.78 218 ALA A C 1
ATOM 1741 O O . ALA A 1 218 ? 12.578 -7.152 -25.775 1.00 50.78 218 ALA A O 1
ATOM 1742 N N . ILE A 1 219 ? 12.180 -4.955 -25.752 1.00 48.03 219 ILE A N 1
ATOM 1743 C CA . ILE A 1 219 ? 11.206 -4.987 -26.851 1.00 48.03 219 ILE A CA 1
ATOM 1744 C C . ILE A 1 219 ? 11.587 -3.874 -27.835 1.00 48.03 219 ILE A C 1
ATOM 1746 O O . ILE A 1 219 ? 11.515 -2.704 -27.458 1.00 48.03 219 ILE A O 1
ATOM 1750 N N . PRO A 1 220 ? 12.007 -4.189 -29.078 1.00 39.78 220 PRO A N 1
ATOM 1751 C CA . PRO A 1 220 ? 12.267 -3.168 -30.081 1.00 39.78 220 PRO A CA 1
ATOM 1752 C C . PRO A 1 220 ? 11.024 -2.300 -30.250 1.00 39.78 220 PRO A C 1
ATOM 1754 O O . PRO A 1 220 ? 9.913 -2.817 -30.377 1.00 39.78 220 PRO A O 1
ATOM 1757 N N . SER A 1 221 ? 11.244 -0.986 -30.253 1.00 43.53 221 SER A N 1
ATOM 1758 C CA . SER A 1 221 ? 10.280 0.054 -30.605 1.00 43.53 221 SER A CA 1
ATOM 1759 C C . SER A 1 221 ? 9.723 -0.188 -32.013 1.00 43.53 221 SER A C 1
ATOM 1761 O O . SER A 1 221 ? 10.164 0.374 -33.010 1.00 43.53 221 SER A O 1
ATOM 1763 N N . GLY A 1 222 ? 8.745 -1.076 -32.095 1.00 38.47 222 GLY A N 1
ATOM 1764 C CA . GLY A 1 222 ? 7.721 -1.084 -33.113 1.00 38.47 222 GLY A CA 1
ATOM 1765 C C . GLY A 1 222 ? 6.437 -0.692 -32.410 1.00 38.47 222 GLY A C 1
ATOM 1766 O O . GLY A 1 222 ? 6.073 -1.295 -31.402 1.00 38.47 222 GLY A O 1
ATOM 1767 N N . LYS A 1 223 ? 5.733 0.314 -32.933 1.00 42.28 223 LYS A N 1
ATOM 1768 C CA . LYS A 1 223 ? 4.320 0.553 -32.620 1.00 42.28 223 LYS A CA 1
ATOM 1769 C C . LYS A 1 223 ? 3.508 -0.662 -33.079 1.00 42.28 223 LYS A C 1
ATOM 1771 O O . LYS A 1 223 ? 2.825 -0.621 -34.093 1.00 42.28 223 LYS A O 1
ATOM 1776 N N . THR A 1 224 ? 3.603 -1.765 -32.357 1.00 38.41 224 THR A N 1
ATOM 1777 C CA . THR A 1 224 ? 2.659 -2.863 -32.441 1.00 38.41 224 THR A CA 1
ATOM 1778 C C . THR A 1 224 ? 1.777 -2.713 -31.226 1.00 38.41 224 THR A C 1
ATOM 1780 O O . THR A 1 224 ? 2.248 -2.827 -30.095 1.00 38.41 224 THR A O 1
ATOM 1783 N N . THR A 1 225 ? 0.501 -2.435 -31.459 1.00 41.22 225 THR A N 1
ATOM 1784 C CA . THR A 1 225 ? -0.578 -2.769 -30.537 1.00 41.22 225 THR A CA 1
ATOM 1785 C C . THR A 1 225 ? -0.441 -4.253 -30.209 1.00 41.22 225 THR A C 1
ATOM 1787 O O . THR A 1 225 ? -0.997 -5.118 -30.884 1.00 41.22 225 THR A O 1
ATOM 1790 N N . ARG A 1 226 ? 0.393 -4.576 -29.216 1.00 41.56 226 ARG A N 1
ATOM 1791 C CA . ARG A 1 226 ? 0.556 -5.937 -28.730 1.00 41.56 226 ARG A CA 1
ATOM 1792 C C . ARG A 1 226 ? -0.778 -6.250 -28.076 1.00 41.56 226 ARG A C 1
ATOM 1794 O O . ARG A 1 226 ? -1.031 -5.819 -26.956 1.00 41.56 226 ARG A O 1
ATOM 1801 N N . LYS A 1 227 ? -1.678 -6.888 -28.836 1.00 39.88 227 LYS A N 1
ATOM 1802 C CA . LYS A 1 227 ? -2.898 -7.485 -28.299 1.00 39.88 227 LYS A CA 1
ATOM 1803 C C . LYS A 1 227 ? -2.437 -8.294 -27.100 1.00 39.88 227 LYS A C 1
ATOM 1805 O O . LYS A 1 227 ? -1.695 -9.259 -27.276 1.00 39.88 227 LYS A O 1
ATOM 1810 N N . VAL A 1 228 ? -2.811 -7.841 -25.908 1.00 46.47 228 VAL A N 1
ATOM 1811 C CA . VAL A 1 228 ? -2.662 -8.620 -24.684 1.00 46.47 228 VAL A CA 1
ATOM 1812 C C . VAL A 1 228 ? -3.280 -9.977 -25.022 1.00 46.47 228 VAL A C 1
ATOM 1814 O O . VAL A 1 228 ? -4.440 -9.987 -25.454 1.00 46.47 228 VAL A O 1
ATOM 1817 N N . PRO A 1 229 ? -2.526 -11.094 -24.997 1.00 42.75 229 PRO A N 1
ATOM 1818 C CA . PRO A 1 229 ? -3.117 -12.393 -25.247 1.00 42.75 229 PRO A CA 1
ATOM 1819 C C . PRO A 1 229 ? -4.177 -12.586 -24.171 1.00 42.75 229 PRO A C 1
ATOM 1821 O O . PRO A 1 229 ? -3.879 -12.746 -22.993 1.00 42.75 229 PRO A O 1
ATOM 1824 N N . TYR A 1 230 ? -5.431 -12.458 -24.593 1.00 46.69 230 TYR A N 1
ATOM 1825 C CA . TYR A 1 230 ? -6.593 -12.691 -23.766 1.00 46.69 230 TYR A CA 1
ATOM 1826 C C . TYR A 1 230 ? -6.458 -14.104 -23.209 1.00 46.69 230 TYR A C 1
ATOM 1828 O O . TYR A 1 230 ? -6.488 -15.076 -23.969 1.00 46.69 230 TYR A O 1
ATOM 1836 N N . SER A 1 231 ? -6.263 -14.216 -21.898 1.00 48.06 231 SER A N 1
ATOM 1837 C CA . SER A 1 231 ? -6.166 -15.479 -21.171 1.00 48.06 231 SER A CA 1
ATOM 1838 C C . SER A 1 231 ? -7.538 -16.155 -21.080 1.00 48.06 231 SER A C 1
ATOM 1840 O O . SER A 1 231 ? -8.021 -16.460 -20.003 1.00 48.06 231 SER A O 1
ATOM 1842 N N . GLY A 1 232 ? -8.208 -16.364 -22.215 1.00 46.53 232 GLY A N 1
ATOM 1843 C CA . GLY A 1 232 ? -9.392 -17.211 -22.386 1.00 46.53 232 GLY A CA 1
ATOM 1844 C C . GLY A 1 232 ? -10.681 -16.815 -21.652 1.00 46.53 232 GLY A C 1
ATOM 1845 O O . GLY A 1 232 ? -11.753 -17.196 -22.113 1.00 46.53 232 GLY A O 1
ATOM 1846 N N . SER A 1 233 ? -10.638 -16.047 -20.565 1.00 57.19 233 SER A N 1
ATOM 1847 C CA . SER A 1 233 ? -11.810 -15.713 -19.757 1.00 57.19 233 SER A CA 1
ATOM 1848 C C . SER A 1 233 ? -12.170 -14.242 -19.889 1.00 57.19 233 SER A C 1
ATOM 1850 O O . SER A 1 233 ? -11.340 -13.365 -19.653 1.00 57.19 233 SER A O 1
ATOM 1852 N N . ASN A 1 234 ? -13.428 -13.974 -20.228 1.00 61.41 234 ASN A N 1
ATOM 1853 C CA . ASN A 1 234 ? -13.945 -12.617 -20.320 1.00 61.41 234 ASN A CA 1
ATOM 1854 C C . ASN A 1 234 ? -13.929 -12.037 -18.904 1.00 61.41 234 ASN A C 1
ATOM 1856 O O . ASN A 1 234 ? -14.570 -12.637 -18.036 1.00 61.41 234 ASN A O 1
ATOM 1860 N N . PRO A 1 235 ? -13.227 -10.918 -18.632 1.00 63.91 235 PRO A N 1
ATOM 1861 C CA . PRO A 1 235 ? -13.249 -10.318 -17.299 1.00 63.91 235 PRO A CA 1
ATOM 1862 C C . PRO A 1 235 ? -14.678 -9.934 -16.890 1.00 63.91 235 PRO A C 1
ATOM 1864 O O . PRO A 1 235 ? -15.007 -9.931 -15.707 1.00 63.91 235 PRO A O 1
ATOM 1867 N N . PHE A 1 236 ? -15.557 -9.686 -17.867 1.00 66.69 236 PHE A N 1
ATOM 1868 C CA . PHE A 1 236 ? -16.978 -9.471 -17.646 1.00 66.69 236 PHE A CA 1
ATOM 1869 C C . PHE A 1 236 ? -17.723 -10.804 -17.599 1.00 66.69 236 PHE A C 1
ATOM 1871 O O . PHE A 1 236 ? -17.911 -11.479 -18.611 1.00 66.69 236 PHE A O 1
ATOM 1878 N N . ARG A 1 237 ? -18.209 -11.152 -16.407 1.00 78.06 237 ARG A N 1
ATOM 1879 C CA . ARG A 1 237 ? -18.903 -12.419 -16.130 1.00 78.06 237 ARG A CA 1
ATOM 1880 C C . ARG A 1 237 ? -20.407 -12.394 -16.456 1.00 78.06 237 ARG A C 1
ATOM 1882 O O . ARG A 1 237 ? -21.162 -13.236 -15.986 1.00 78.06 237 ARG A O 1
ATOM 1889 N N . GLY A 1 238 ? -20.862 -11.435 -17.264 1.00 78.25 238 GLY A N 1
ATOM 1890 C CA . GLY A 1 238 ? -22.278 -11.284 -17.606 1.00 78.25 238 GLY A CA 1
ATOM 1891 C C . GLY A 1 238 ? -23.149 -11.030 -16.370 1.00 78.25 238 GLY A C 1
ATOM 1892 O O . GLY A 1 238 ? -22.909 -10.075 -15.635 1.00 78.25 238 GLY A O 1
ATOM 1893 N N . LEU A 1 239 ? -24.166 -11.872 -16.161 1.00 75.56 239 LEU A N 1
ATOM 1894 C CA . LEU A 1 239 ? -25.066 -11.806 -15.000 1.00 75.56 239 LEU A CA 1
ATOM 1895 C C . LEU A 1 239 ? -24.518 -12.527 -13.758 1.00 75.56 239 LEU A C 1
ATOM 1897 O O . LEU A 1 239 ? -25.099 -12.390 -12.679 1.00 75.56 239 LEU A O 1
ATOM 1901 N N . ASP A 1 240 ? -23.416 -13.272 -13.885 1.00 81.50 240 ASP A N 1
ATOM 1902 C CA . ASP A 1 240 ? -22.785 -13.909 -12.736 1.00 81.50 240 ASP A CA 1
ATOM 1903 C C . ASP A 1 240 ? -22.107 -12.863 -11.849 1.00 81.50 240 ASP A C 1
ATOM 1905 O O . ASP A 1 240 ? -21.487 -11.899 -12.306 1.00 81.50 240 ASP A O 1
ATOM 1909 N N . PHE A 1 241 ? -22.192 -13.070 -10.538 1.00 82.62 241 PHE A N 1
ATOM 1910 C CA . PHE A 1 241 ? -21.497 -12.223 -9.576 1.00 82.62 241 PHE A CA 1
ATOM 1911 C C . PHE A 1 241 ? -20.005 -12.573 -9.528 1.00 82.62 241 PHE A C 1
ATOM 1913 O O . PHE A 1 241 ? -19.605 -13.723 -9.714 1.00 82.62 241 PHE A O 1
ATOM 1920 N N . PHE A 1 242 ? -19.167 -11.590 -9.206 1.00 88.19 242 PHE A N 1
ATOM 1921 C CA . PHE A 1 242 ? -17.764 -11.833 -8.884 1.00 88.19 242 PHE A CA 1
ATOM 1922 C C . PHE A 1 242 ? -17.674 -12.474 -7.495 1.00 88.19 242 PHE A C 1
ATOM 1924 O O . PHE A 1 242 ? -18.212 -11.952 -6.523 1.00 88.19 242 PHE A O 1
ATOM 1931 N N . ASP A 1 243 ? -17.015 -13.625 -7.409 1.00 88.75 243 ASP A N 1
ATOM 1932 C CA . ASP A 1 243 ? -16.752 -14.325 -6.143 1.00 88.75 243 ASP A CA 1
ATOM 1933 C C . ASP A 1 243 ? -15.320 -14.079 -5.639 1.00 88.75 243 ASP A C 1
ATOM 1935 O O . ASP A 1 243 ? -14.515 -13.505 -6.367 1.00 88.75 243 ASP A O 1
ATOM 1939 N N . PHE A 1 244 ? -14.984 -14.578 -4.449 1.00 83.50 244 PHE A N 1
ATOM 1940 C CA . PHE A 1 244 ? -13.685 -14.456 -3.774 1.00 83.50 244 PHE A CA 1
ATOM 1941 C C . PHE A 1 244 ? -12.463 -14.628 -4.694 1.00 83.50 244 PHE A C 1
ATOM 1943 O O . PHE A 1 244 ? -11.542 -13.810 -4.687 1.00 83.50 244 PHE A O 1
ATOM 1950 N N . GLN A 1 245 ? -12.481 -15.663 -5.539 1.00 82.94 245 GLN A N 1
ATOM 1951 C CA . GLN A 1 245 ? -11.402 -15.985 -6.484 1.00 82.94 245 GLN A CA 1
ATOM 1952 C C . GLN A 1 245 ? -11.197 -14.941 -7.597 1.00 82.94 245 GLN A C 1
ATOM 1954 O O . GLN A 1 245 ? -10.159 -14.926 -8.247 1.00 82.94 245 GLN A O 1
ATOM 1959 N N . HIS A 1 246 ? -12.169 -14.053 -7.812 1.00 85.75 246 HIS A N 1
ATOM 1960 C CA . HIS A 1 246 ? -12.121 -13.009 -8.836 1.00 85.75 246 HIS A CA 1
ATOM 1961 C C . HIS A 1 246 ? -11.691 -11.647 -8.282 1.00 85.75 246 HIS A C 1
ATOM 1963 O O . HIS A 1 246 ? -11.762 -10.654 -9.001 1.00 85.75 246 HIS A O 1
ATOM 1969 N N . SER A 1 247 ? -11.257 -11.577 -7.022 1.00 82.75 247 SER A N 1
ATOM 1970 C CA . SER A 1 247 ? -10.837 -10.329 -6.373 1.00 82.75 247 SER A CA 1
ATOM 1971 C C . SER A 1 247 ? -9.774 -9.563 -7.169 1.00 82.75 247 SER A C 1
ATOM 1973 O O . SER A 1 247 ? -9.876 -8.353 -7.315 1.00 82.75 247 SER A O 1
ATOM 1975 N N . ALA A 1 248 ? -8.821 -10.265 -7.792 1.00 75.75 248 ALA A N 1
ATOM 1976 C CA . ALA A 1 248 ? -7.752 -9.661 -8.595 1.00 75.75 248 ALA A CA 1
ATOM 1977 C C . ALA A 1 248 ? -8.232 -8.919 -9.861 1.00 75.75 248 ALA A C 1
ATOM 1979 O O . ALA A 1 248 ? -7.487 -8.113 -10.417 1.00 75.75 248 ALA A O 1
ATOM 1980 N N . VAL A 1 249 ? -9.450 -9.196 -10.339 1.00 80.06 249 VAL A N 1
ATOM 1981 C CA . VAL A 1 249 ? -10.055 -8.538 -11.514 1.00 80.06 249 VAL A CA 1
ATOM 1982 C C . VAL A 1 249 ? -11.289 -7.708 -11.148 1.00 80.06 249 VAL A C 1
ATOM 1984 O O . VAL A 1 249 ? -11.945 -7.161 -12.029 1.00 80.06 249 VAL A O 1
ATOM 1987 N N . TYR A 1 250 ? -11.624 -7.607 -9.861 1.00 84.69 250 TYR A N 1
ATOM 1988 C CA . TYR A 1 250 ? -12.755 -6.824 -9.380 1.00 84.69 250 TYR A CA 1
ATOM 1989 C C . TYR A 1 250 ? -12.318 -5.377 -9.120 1.00 84.69 250 TYR A C 1
ATOM 1991 O O . TYR A 1 250 ? -11.510 -5.121 -8.235 1.00 84.69 250 TYR A O 1
ATOM 1999 N N . HIS A 1 251 ? -12.852 -4.425 -9.889 1.00 80.81 251 HIS A N 1
ATOM 2000 C CA . HIS A 1 251 ? -12.468 -3.009 -9.827 1.00 80.81 251 HIS A CA 1
ATOM 2001 C C . HIS A 1 251 ? -13.684 -2.071 -9.939 1.00 80.81 251 HIS A C 1
ATOM 2003 O O . HIS A 1 251 ? -14.806 -2.501 -10.214 1.00 80.81 251 HIS A O 1
ATOM 2009 N N . GLY A 1 252 ? -13.472 -0.766 -9.724 1.00 84.56 252 GLY A N 1
ATOM 2010 C CA . GLY A 1 252 ? -14.501 0.276 -9.887 1.00 84.56 252 GLY A CA 1
ATOM 2011 C C . GLY A 1 252 ? -15.515 0.375 -8.740 1.00 84.56 252 GLY A C 1
ATOM 2012 O O . GLY A 1 252 ? -16.538 1.049 -8.861 1.00 84.56 252 GLY A O 1
ATOM 2013 N N . ARG A 1 253 ? -15.268 -0.319 -7.623 1.00 88.81 253 ARG A N 1
ATOM 2014 C CA . ARG A 1 253 ? -16.113 -0.299 -6.413 1.00 88.81 253 ARG A CA 1
ATOM 2015 C C . ARG A 1 253 ? -15.312 -0.105 -5.128 1.00 88.81 253 ARG A C 1
ATOM 2017 O O . ARG A 1 253 ? -15.830 -0.332 -4.039 1.00 88.81 253 ARG A O 1
ATOM 2024 N N . THR A 1 254 ? -14.073 0.339 -5.251 1.00 88.25 254 THR A N 1
ATOM 2025 C CA . THR A 1 254 ? -13.085 0.423 -4.171 1.00 88.25 254 THR A CA 1
ATOM 2026 C C . THR A 1 254 ? -13.512 1.370 -3.064 1.00 88.25 254 THR A C 1
ATOM 2028 O O . THR A 1 254 ? -13.400 1.032 -1.888 1.00 88.25 254 THR A O 1
ATOM 2031 N N . ARG A 1 255 ? -14.137 2.497 -3.422 1.00 87.50 255 ARG A N 1
ATOM 2032 C CA . ARG A 1 255 ? -14.787 3.383 -2.454 1.00 87.50 255 ARG A CA 1
ATOM 2033 C C . ARG A 1 255 ? -15.837 2.659 -1.608 1.00 87.50 255 ARG A C 1
ATOM 2035 O O . ARG A 1 255 ? -15.765 2.695 -0.385 1.00 87.50 255 ARG A O 1
ATOM 2042 N N . ALA A 1 256 ? -16.770 1.951 -2.247 1.00 89.50 256 ALA A N 1
ATOM 2043 C CA . ALA A 1 256 ? -17.821 1.209 -1.546 1.00 89.50 256 ALA A CA 1
ATOM 2044 C C . ALA A 1 256 ? -17.247 0.074 -0.678 1.00 89.50 256 ALA A C 1
ATOM 2046 O O . ALA A 1 256 ? -17.754 -0.192 0.408 1.00 89.50 256 ALA A O 1
ATOM 2047 N N . VAL A 1 257 ? -16.174 -0.583 -1.132 1.00 90.31 257 VAL A N 1
ATOM 2048 C CA . VAL A 1 257 ? -15.439 -1.574 -0.331 1.00 90.31 257 VAL A CA 1
ATOM 2049 C C . VAL A 1 257 ? -14.842 -0.919 0.919 1.00 90.31 257 VAL A C 1
ATOM 2051 O O . VAL A 1 257 ? -15.016 -1.437 2.023 1.00 90.31 257 VAL A O 1
ATOM 2054 N N . GLY A 1 258 ? -14.190 0.237 0.760 1.00 85.12 258 GLY A N 1
ATOM 2055 C CA . GLY A 1 258 ? -13.627 1.020 1.857 1.00 85.12 258 GLY A CA 1
ATOM 2056 C C . GLY A 1 258 ? -14.677 1.417 2.897 1.00 85.12 258 GLY A C 1
ATOM 2057 O O . GLY A 1 258 ? -14.448 1.189 4.086 1.00 85.12 258 GLY A O 1
ATOM 2058 N N . GLU A 1 259 ? -15.831 1.918 2.442 1.00 88.56 259 GLU A N 1
ATOM 2059 C CA . GLU A 1 259 ? -16.975 2.314 3.276 1.00 88.56 259 GLU A CA 1
ATOM 2060 C C . GLU A 1 259 ? -17.551 1.127 4.068 1.00 88.56 259 GLU A C 1
ATOM 2062 O O . GLU A 1 259 ? -17.732 1.220 5.283 1.00 88.56 259 GLU A O 1
ATOM 2067 N N . VAL A 1 260 ? -17.792 -0.018 3.413 1.00 90.44 260 VAL A N 1
ATOM 2068 C CA . VAL A 1 260 ? -18.279 -1.237 4.089 1.00 90.44 260 VAL A CA 1
ATOM 2069 C C . VAL A 1 260 ? -17.316 -1.662 5.193 1.00 90.44 260 VAL A C 1
ATOM 2071 O O . VAL A 1 260 ? -17.741 -2.006 6.297 1.00 90.44 260 VAL A O 1
ATOM 2074 N N . PHE A 1 261 ? -16.017 -1.617 4.914 1.00 83.62 261 PHE A N 1
ATOM 2075 C CA . PHE A 1 261 ? -15.006 -2.020 5.876 1.00 83.62 261 PHE A CA 1
ATOM 2076 C C . PHE A 1 261 ? -14.908 -1.058 7.073 1.00 83.62 261 PHE A C 1
ATOM 2078 O O . PHE A 1 261 ? -14.750 -1.516 8.204 1.00 83.62 261 PHE A O 1
ATOM 2085 N N . ASP A 1 262 ? -15.046 0.255 6.859 1.00 83.81 262 ASP A N 1
ATOM 2086 C CA . ASP A 1 262 ? -15.085 1.237 7.955 1.00 83.81 262 ASP A CA 1
ATOM 2087 C C . ASP A 1 262 ? -16.275 1.014 8.879 1.00 83.81 262 ASP A C 1
ATOM 2089 O O . ASP A 1 262 ? -16.121 0.992 10.103 1.00 83.81 262 ASP A O 1
ATOM 2093 N N . VAL A 1 263 ? -17.455 0.778 8.303 1.00 86.75 263 VAL A N 1
ATOM 2094 C CA . VAL A 1 263 ? -18.649 0.484 9.096 1.00 86.75 263 VAL A CA 1
ATOM 2095 C C . VAL A 1 263 ? -18.469 -0.827 9.860 1.00 86.75 263 VAL A C 1
ATOM 2097 O O . VAL A 1 263 ? -18.760 -0.865 11.052 1.00 86.75 263 VAL A O 1
ATOM 2100 N N . LEU A 1 264 ? -17.939 -1.885 9.236 1.00 85.44 264 LEU A N 1
ATOM 2101 C CA . LEU A 1 264 ? -17.666 -3.150 9.929 1.00 85.44 264 LEU A CA 1
ATOM 2102 C C . LEU A 1 264 ? -16.675 -2.981 11.087 1.00 85.44 264 LEU A C 1
ATOM 2104 O O . LEU A 1 264 ? -16.924 -3.518 12.165 1.00 85.44 264 LEU A O 1
ATOM 2108 N N . LYS A 1 265 ? -15.597 -2.206 10.906 1.00 79.12 265 LYS A N 1
ATOM 2109 C CA . LYS A 1 265 ? -14.649 -1.873 11.983 1.00 79.12 265 LYS A CA 1
ATOM 2110 C C . LYS A 1 265 ? -15.337 -1.143 13.137 1.00 79.12 265 LYS A C 1
ATOM 2112 O O . LYS A 1 265 ? -15.184 -1.548 14.289 1.00 79.12 265 LYS A O 1
ATOM 2117 N N . ALA A 1 266 ? -16.122 -0.107 12.840 1.00 79.94 266 ALA A N 1
ATOM 2118 C CA . ALA A 1 266 ? -16.856 0.652 13.852 1.00 79.94 266 ALA A CA 1
ATOM 2119 C C . ALA A 1 266 ? -17.859 -0.233 14.617 1.00 79.94 266 ALA A C 1
ATOM 2121 O O . ALA A 1 266 ? -17.944 -0.184 15.844 1.00 79.94 266 ALA A O 1
ATOM 2122 N N . GLN A 1 267 ? -18.575 -1.098 13.901 1.00 84.06 267 GLN A N 1
ATOM 2123 C CA . GLN A 1 267 ? -19.539 -2.039 14.467 1.00 84.06 267 GLN A CA 1
ATOM 2124 C C . GLN A 1 267 ? -18.869 -3.132 15.313 1.00 84.06 267 GLN A C 1
ATOM 2126 O O . GLN A 1 267 ? -19.366 -3.477 16.386 1.00 84.06 267 GLN A O 1
ATOM 2131 N N . ALA A 1 268 ? -17.713 -3.647 14.887 1.00 80.81 268 ALA A N 1
ATOM 2132 C CA . ALA A 1 268 ? -16.914 -4.585 15.671 1.00 80.81 268 ALA A CA 1
ATOM 2133 C C . ALA A 1 268 ? -16.414 -3.951 16.980 1.00 80.81 268 ALA A C 1
ATOM 2135 O O . ALA A 1 268 ? -16.552 -4.562 18.040 1.00 80.81 268 ALA A O 1
ATOM 2136 N N . ALA A 1 269 ? -15.927 -2.704 16.935 1.00 77.19 269 ALA A N 1
ATOM 2137 C CA . ALA A 1 269 ? -15.536 -1.950 18.130 1.00 77.19 269 ALA A CA 1
ATOM 2138 C C . ALA A 1 269 ? -16.719 -1.739 19.095 1.00 77.19 269 ALA A C 1
ATOM 2140 O O . ALA A 1 269 ? -16.565 -1.844 20.312 1.00 77.19 269 ALA A O 1
ATOM 2141 N N . ALA A 1 270 ? -17.925 -1.541 18.557 1.00 81.56 270 ALA A N 1
ATOM 2142 C CA . ALA A 1 270 ? -19.169 -1.472 19.322 1.00 81.56 270 ALA A CA 1
ATOM 2143 C C . ALA A 1 270 ? -19.719 -2.847 19.771 1.00 81.56 270 ALA A C 1
ATOM 2145 O O . ALA A 1 270 ? -20.821 -2.910 20.319 1.00 81.56 270 ALA A O 1
ATOM 2146 N N . LYS A 1 271 ? -18.979 -3.946 19.548 1.00 84.88 271 LYS A N 1
ATOM 2147 C CA . LYS A 1 271 ? -19.377 -5.341 19.829 1.00 84.88 271 LYS A CA 1
ATOM 2148 C C . LYS A 1 271 ? -20.669 -5.781 19.123 1.00 84.88 271 LYS A C 1
ATOM 2150 O O . LYS A 1 271 ? -21.413 -6.612 19.639 1.00 84.88 271 LYS A O 1
ATOM 2155 N N . LYS A 1 272 ? -20.941 -5.229 17.940 1.00 87.88 272 LYS A N 1
ATOM 2156 C CA . LYS A 1 272 ? -22.122 -5.519 17.111 1.00 87.88 272 LYS A CA 1
ATOM 2157 C C . LYS A 1 272 ? -21.737 -5.679 15.632 1.00 87.88 272 LYS A C 1
ATOM 2159 O O . LYS A 1 272 ? -22.257 -4.919 14.825 1.00 87.88 272 LYS A O 1
ATOM 2164 N N . PRO A 1 273 ? -20.842 -6.613 15.243 1.00 81.56 273 PRO A N 1
ATOM 2165 C CA . PRO A 1 273 ? -20.278 -6.707 13.889 1.00 81.56 273 PRO A CA 1
ATOM 2166 C C . PRO A 1 273 ? -21.325 -7.153 12.850 1.00 81.56 273 PRO A C 1
ATOM 2168 O O . PRO A 1 273 ? -21.339 -8.291 12.391 1.00 81.56 273 PRO A O 1
ATOM 2171 N N . PHE A 1 274 ? -22.230 -6.248 12.494 1.00 86.62 274 PHE A N 1
ATOM 2172 C CA . PHE A 1 274 ? -23.324 -6.466 11.564 1.00 86.62 274 PHE A CA 1
ATOM 2173 C C . PHE A 1 274 ? -23.405 -5.297 10.588 1.00 86.62 274 PHE A C 1
ATOM 2175 O O . PHE A 1 274 ? -23.326 -4.132 10.977 1.00 86.62 274 PHE A O 1
ATOM 2182 N N . LEU A 1 275 ? -23.599 -5.618 9.312 1.00 89.56 275 LEU A N 1
ATOM 2183 C CA . LEU A 1 275 ? -23.782 -4.642 8.252 1.00 89.56 275 LEU A CA 1
ATOM 2184 C C . LEU A 1 275 ? -24.798 -5.170 7.243 1.00 89.56 275 LEU A C 1
ATOM 2186 O O . LEU A 1 275 ? -24.688 -6.298 6.768 1.00 89.56 275 LEU A O 1
ATOM 2190 N N . LEU A 1 276 ? -25.768 -4.328 6.893 1.00 91.56 276 LEU A N 1
ATOM 2191 C CA . LEU A 1 276 ? -26.770 -4.621 5.875 1.00 91.56 276 LEU A CA 1
ATOM 2192 C C . LEU A 1 276 ? -26.447 -3.847 4.591 1.00 91.56 276 LEU A C 1
ATOM 2194 O O . LEU A 1 276 ? -26.443 -2.619 4.593 1.00 91.56 276 LEU A O 1
ATOM 2198 N N . VAL A 1 277 ? -26.210 -4.562 3.486 1.00 92.38 277 VAL A N 1
ATOM 2199 C CA . VAL A 1 277 ? -25.995 -3.957 2.159 1.00 92.38 277 VAL A CA 1
ATOM 2200 C C . VAL A 1 277 ? -27.320 -3.901 1.400 1.00 92.38 277 VAL A C 1
ATOM 2202 O O . VAL A 1 277 ? -27.856 -4.934 0.995 1.00 92.38 277 VAL A O 1
ATOM 2205 N N . LEU A 1 278 ? -27.835 -2.694 1.162 1.00 92.19 278 LEU A N 1
ATOM 2206 C CA . LEU A 1 278 ? -29.083 -2.460 0.429 1.00 92.19 278 LEU A CA 1
ATOM 2207 C C . LEU A 1 278 ? -28.823 -1.921 -0.981 1.00 92.19 278 LEU A C 1
ATOM 2209 O O . LEU A 1 278 ? -27.843 -1.227 -1.233 1.00 92.19 278 LEU A O 1
ATOM 2213 N N . GLY A 1 279 ? -29.718 -2.241 -1.917 1.00 89.75 279 GLY A N 1
ATOM 2214 C CA . GLY A 1 279 ? -29.685 -1.702 -3.276 1.00 89.75 279 GLY A CA 1
ATOM 2215 C C . GLY A 1 279 ? -30.464 -2.547 -4.292 1.00 89.75 279 GLY A C 1
ATOM 2216 O O . GLY A 1 279 ? -30.762 -3.714 -4.009 1.00 89.75 279 GLY A O 1
ATOM 2217 N N . PRO A 1 280 ? -30.761 -2.000 -5.486 1.00 89.12 280 PRO A N 1
ATOM 2218 C CA . PRO A 1 280 ? -31.549 -2.675 -6.523 1.00 89.12 280 PRO A CA 1
ATOM 2219 C C . PRO A 1 280 ? -30.997 -4.049 -6.925 1.00 89.12 280 PRO A C 1
ATOM 2221 O O . PRO A 1 280 ? -29.805 -4.330 -6.767 1.00 89.12 280 PRO A O 1
ATOM 2224 N N . SER A 1 281 ? -31.849 -4.934 -7.452 1.00 87.56 281 SER A N 1
ATOM 2225 C CA . SER A 1 281 ? -31.374 -6.200 -8.032 1.00 87.56 281 SER A CA 1
ATOM 2226 C C . SER A 1 281 ? -30.377 -5.928 -9.166 1.00 87.56 281 SER A C 1
ATOM 2228 O O . SER A 1 281 ? -30.499 -4.933 -9.874 1.00 87.56 281 SER A O 1
ATOM 2230 N N . GLY A 1 282 ? -29.345 -6.763 -9.294 1.00 82.81 282 GLY A N 1
ATOM 2231 C CA . GLY A 1 282 ? -28.292 -6.573 -10.298 1.00 82.81 282 GLY A CA 1
ATOM 2232 C C . GLY A 1 282 ? -27.297 -5.435 -10.023 1.00 82.81 282 GLY A C 1
ATOM 2233 O O . GLY A 1 282 ? -26.333 -5.299 -10.763 1.00 82.81 282 GLY A O 1
ATOM 2234 N N . SER A 1 283 ? -27.430 -4.660 -8.935 1.00 86.31 283 SER A N 1
ATOM 2235 C CA . SER A 1 283 ? -26.497 -3.555 -8.629 1.00 86.31 283 SER A CA 1
ATOM 2236 C C . SER A 1 283 ? -25.081 -3.989 -8.204 1.00 86.31 283 SER A C 1
ATOM 2238 O O . SER A 1 283 ? -24.240 -3.140 -7.908 1.00 86.31 283 SER A O 1
ATOM 2240 N N . GLY A 1 284 ? -24.814 -5.299 -8.149 1.00 88.12 284 GLY A N 1
ATOM 2241 C CA . GLY A 1 284 ? -23.501 -5.855 -7.810 1.00 88.12 284 GLY A CA 1
ATOM 2242 C C . GLY A 1 284 ? -23.237 -6.070 -6.316 1.00 88.12 284 GLY A C 1
ATOM 2243 O O . GLY A 1 284 ? -22.090 -6.269 -5.942 1.00 88.12 284 GLY A O 1
ATOM 2244 N N . LYS A 1 285 ? -24.262 -6.072 -5.449 1.00 94.00 285 LYS A N 1
ATOM 2245 C CA . LYS A 1 285 ? -24.103 -6.261 -3.985 1.00 94.00 285 LYS A CA 1
ATOM 2246 C C . LYS A 1 285 ? -23.345 -7.541 -3.615 1.00 94.00 285 LYS A C 1
ATOM 2248 O O . LYS A 1 285 ? -22.439 -7.499 -2.792 1.00 94.00 285 LYS A O 1
ATOM 2253 N N . SER A 1 286 ? -23.696 -8.668 -4.239 1.00 91.50 286 SER A N 1
ATOM 2254 C CA . SER A 1 286 ? -23.025 -9.949 -3.987 1.00 91.50 286 SER A CA 1
ATOM 2255 C C . SER A 1 286 ? -21.556 -9.897 -4.401 1.00 91.50 286 SER A C 1
ATOM 2257 O O . SER A 1 286 ? -20.706 -10.360 -3.651 1.00 91.50 286 SER A O 1
ATOM 2259 N N . SER A 1 287 ? -21.256 -9.267 -5.542 1.00 92.56 287 SER A N 1
ATOM 2260 C CA . SER A 1 287 ? -19.884 -9.035 -6.008 1.00 92.56 287 SER A CA 1
ATOM 2261 C C . SER A 1 287 ? -19.098 -8.139 -5.050 1.00 92.56 287 SER A C 1
ATOM 2263 O O . SER A 1 287 ? -17.968 -8.462 -4.700 1.00 92.56 287 SER A O 1
ATOM 2265 N N . LEU A 1 288 ? -19.718 -7.059 -4.562 1.00 92.56 288 LEU A N 1
ATOM 2266 C CA . LEU A 1 288 ? -19.120 -6.154 -3.581 1.00 92.56 288 LEU A CA 1
ATOM 2267 C C . LEU A 1 288 ? -18.699 -6.900 -2.319 1.00 92.56 288 LEU A C 1
ATOM 2269 O O . LEU A 1 288 ? -17.559 -6.770 -1.884 1.00 92.56 288 LEU A O 1
ATOM 2273 N N . VAL A 1 289 ? -19.598 -7.708 -1.760 1.00 92.38 289 VAL A N 1
ATOM 2274 C CA . VAL A 1 289 ? -19.309 -8.457 -0.535 1.00 92.38 289 VAL A CA 1
ATOM 2275 C C . VAL A 1 289 ? -18.281 -9.559 -0.790 1.00 92.38 289 VAL A C 1
ATOM 2277 O O . VAL A 1 289 ? -17.316 -9.665 -0.043 1.00 92.38 289 VAL A O 1
ATOM 2280 N N . ARG A 1 290 ? -18.453 -10.374 -1.838 1.00 91.00 290 ARG A N 1
ATOM 2281 C CA . ARG A 1 290 ? -17.652 -11.593 -2.042 1.00 91.00 290 ARG A CA 1
ATOM 2282 C C . ARG A 1 290 ? -16.292 -11.352 -2.686 1.00 91.00 290 ARG A C 1
ATOM 2284 O O . ARG A 1 290 ? -15.323 -11.969 -2.265 1.00 91.00 290 ARG A O 1
ATOM 2291 N N . ALA A 1 291 ? -16.213 -10.489 -3.696 1.00 89.44 291 ALA A N 1
ATOM 2292 C CA . ALA A 1 291 ? -14.969 -10.213 -4.415 1.00 89.44 291 ALA A CA 1
ATOM 2293 C C . ALA A 1 291 ? -14.253 -8.951 -3.921 1.00 89.44 291 ALA A C 1
ATOM 2295 O O . ALA A 1 291 ? -13.040 -8.862 -4.068 1.00 89.44 291 ALA A O 1
ATOM 2296 N N . GLY A 1 292 ? -14.980 -7.993 -3.336 1.00 88.50 292 GLY A N 1
ATOM 2297 C CA . GLY A 1 292 ? -14.396 -6.765 -2.793 1.00 88.50 292 GLY A CA 1
ATOM 2298 C C . GLY A 1 292 ? -14.047 -6.866 -1.308 1.00 88.50 292 GLY A C 1
ATOM 2299 O O . GLY A 1 292 ? -12.896 -6.708 -0.922 1.00 88.50 292 GLY A O 1
ATOM 2300 N N . VAL A 1 293 ? -15.045 -7.134 -0.464 1.00 89.88 293 VAL A N 1
ATOM 2301 C CA . VAL A 1 293 ? -14.924 -7.012 1.001 1.00 89.88 293 VAL A CA 1
ATOM 2302 C C . VAL A 1 293 ? -14.327 -8.262 1.652 1.00 89.88 293 VAL A C 1
ATOM 2304 O O . VAL A 1 293 ? -13.432 -8.157 2.486 1.00 89.88 293 VAL A O 1
ATOM 2307 N N . LEU A 1 294 ? -14.800 -9.452 1.279 1.00 88.00 294 LEU A N 1
ATOM 2308 C CA . LEU A 1 294 ? -14.377 -10.715 1.888 1.00 88.00 294 LEU A CA 1
ATOM 2309 C C . LEU A 1 294 ? -12.858 -10.974 1.785 1.00 88.00 294 LEU A C 1
ATOM 2311 O O . LEU A 1 294 ? -12.281 -11.416 2.783 1.00 88.00 294 LEU A O 1
ATOM 2315 N N . PRO A 1 295 ? -12.170 -10.672 0.664 1.00 83.06 295 PRO A N 1
ATOM 2316 C CA . PRO A 1 295 ? -10.714 -10.787 0.596 1.00 83.06 295 PRO A CA 1
ATOM 2317 C C . PRO A 1 295 ? -9.997 -9.901 1.616 1.00 83.06 295 PRO A C 1
ATOM 2319 O O . PRO A 1 295 ? -9.095 -10.388 2.286 1.00 83.06 295 PRO A O 1
ATOM 2322 N N . LEU A 1 296 ? -10.439 -8.648 1.809 1.00 78.69 296 LEU A N 1
ATOM 2323 C CA . LEU A 1 296 ? -9.844 -7.746 2.807 1.00 78.69 296 LEU A CA 1
ATOM 2324 C C . LEU A 1 296 ? -9.946 -8.327 4.221 1.00 78.69 296 LEU A C 1
ATOM 2326 O O . LEU A 1 296 ? -8.990 -8.301 4.988 1.00 78.69 296 LEU A O 1
ATOM 2330 N N . ILE A 1 297 ? -11.111 -8.878 4.557 1.00 78.56 297 ILE A N 1
ATOM 2331 C CA . ILE A 1 297 ? -11.392 -9.412 5.891 1.00 78.56 297 ILE A CA 1
ATOM 2332 C C . ILE A 1 297 ? -10.591 -10.692 6.168 1.00 78.56 297 ILE A C 1
ATOM 2334 O O . ILE A 1 297 ? -10.056 -10.862 7.259 1.00 78.56 297 ILE A O 1
ATOM 2338 N N . THR A 1 298 ? -10.523 -11.602 5.197 1.00 75.00 298 THR A N 1
ATOM 2339 C CA . THR A 1 298 ? -9.927 -12.937 5.380 1.00 75.00 298 THR A CA 1
ATOM 2340 C C . THR A 1 298 ? -8.405 -12.966 5.234 1.00 75.00 298 THR A C 1
ATOM 2342 O O . THR A 1 298 ? -7.779 -13.864 5.789 1.00 75.00 298 THR A O 1
ATOM 2345 N N . GLN A 1 299 ? -7.806 -12.018 4.501 1.00 64.56 299 GLN A N 1
ATOM 2346 C CA . GLN A 1 299 ? -6.377 -12.040 4.150 1.00 64.56 299 GLN A CA 1
ATOM 2347 C C . GLN A 1 299 ? -5.480 -11.149 5.021 1.00 64.56 299 GLN A C 1
ATOM 2349 O O . GLN A 1 299 ? -4.281 -11.124 4.780 1.00 64.56 299 GLN A O 1
ATOM 2354 N N . GLY A 1 300 ? -6.002 -10.448 6.032 1.00 53.59 300 GLY A N 1
ATOM 2355 C CA . GLY A 1 300 ? -5.137 -9.647 6.915 1.00 53.59 300 GLY A CA 1
ATOM 2356 C C . GLY A 1 300 ? -5.843 -8.598 7.765 1.00 53.59 300 GLY A C 1
ATOM 2357 O O . GLY A 1 300 ? -5.296 -8.150 8.763 1.00 53.59 300 GLY A O 1
ATOM 2358 N N . ALA A 1 301 ? -7.092 -8.246 7.457 1.00 49.75 301 ALA A N 1
ATOM 2359 C CA . ALA A 1 301 ? -7.783 -7.179 8.172 1.00 49.75 301 ALA A CA 1
ATOM 2360 C C . ALA A 1 301 ? -8.758 -7.689 9.259 1.00 49.75 301 ALA A C 1
ATOM 2362 O O . ALA A 1 301 ? -9.799 -7.076 9.510 1.00 49.75 301 ALA A O 1
ATOM 2363 N N . THR A 1 302 ? -8.440 -8.807 9.921 1.00 43.69 302 THR A N 1
ATOM 2364 C CA . THR A 1 302 ? -9.105 -9.206 11.173 1.00 43.69 302 THR A CA 1
ATOM 2365 C C . THR A 1 302 ? -8.605 -8.325 12.318 1.00 43.69 302 THR A C 1
ATOM 2367 O O . THR A 1 302 ? -7.407 -8.348 12.598 1.00 43.69 302 THR A O 1
ATOM 2370 N N . PRO A 1 303 ? -9.481 -7.582 13.022 1.00 42.06 303 PRO A N 1
ATOM 2371 C CA . PRO A 1 303 ? -9.108 -6.930 14.272 1.00 42.06 303 PRO A CA 1
ATOM 2372 C C . PRO A 1 303 ? -8.503 -7.956 15.236 1.00 42.06 303 PRO A C 1
ATOM 2374 O O . PRO A 1 303 ? -9.056 -9.056 15.388 1.00 42.06 303 PRO A O 1
ATOM 2377 N N . ALA A 1 304 ? -7.392 -7.596 15.886 1.00 38.44 304 ALA A N 1
ATOM 2378 C CA . ALA A 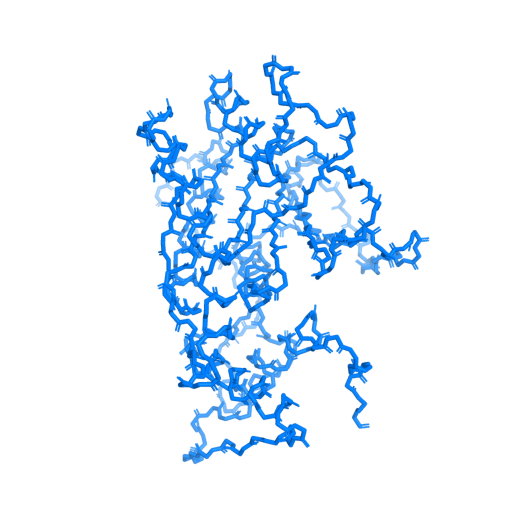1 304 ? -6.752 -8.424 16.899 1.00 38.44 304 ALA A CA 1
ATOM 2379 C C . ALA A 1 304 ? -7.798 -8.952 17.902 1.00 38.44 304 ALA A C 1
ATOM 2381 O O . ALA A 1 304 ? -8.491 -8.183 18.568 1.00 38.44 304 ALA A O 1
ATOM 2382 N N . GLY A 1 305 ? -7.945 -10.281 17.971 1.00 38.06 305 GLY A N 1
ATOM 2383 C CA . GLY A 1 305 ? -8.876 -10.963 18.881 1.00 38.06 305 GLY A CA 1
ATOM 2384 C C . GLY A 1 305 ? -10.080 -11.653 18.230 1.00 38.06 305 GLY A C 1
ATOM 2385 O O . GLY A 1 305 ? -10.818 -12.343 18.929 1.00 38.06 305 GLY A O 1
ATOM 2386 N N . THR A 1 306 ? -10.269 -11.545 16.913 1.00 42.78 306 THR A N 1
ATOM 2387 C CA . THR A 1 306 ? -11.222 -12.401 16.184 1.00 42.78 306 THR A CA 1
ATOM 2388 C C . THR A 1 306 ? -10.454 -13.494 15.447 1.00 42.78 306 THR A C 1
ATOM 2390 O O . THR A 1 306 ? -9.607 -13.202 14.611 1.00 42.78 306 THR A O 1
ATOM 2393 N N . GLY A 1 307 ? -10.683 -14.761 15.815 1.00 42.16 307 GLY A N 1
ATOM 2394 C CA . GLY A 1 307 ? -10.110 -15.915 15.111 1.00 42.16 307 GLY A CA 1
ATOM 2395 C C . GLY A 1 307 ? -10.517 -15.952 13.627 1.00 42.16 307 GLY A C 1
ATOM 2396 O O . GLY A 1 307 ? -11.273 -15.084 13.185 1.00 42.16 307 GLY A O 1
ATOM 2397 N N . PRO A 1 308 ? -10.057 -16.952 12.845 1.00 44.50 308 PRO A N 1
ATOM 2398 C CA . PRO A 1 308 ? -10.477 -17.085 11.451 1.00 44.50 308 PRO A CA 1
ATOM 2399 C C . PRO A 1 308 ? -12.003 -17.026 11.386 1.00 44.50 308 PRO A C 1
ATOM 2401 O O . PRO A 1 308 ? -12.669 -17.682 12.192 1.00 44.50 308 PRO A O 1
ATOM 2404 N N . TRP A 1 309 ? -12.540 -16.206 10.477 1.00 43.91 309 TRP A N 1
ATOM 2405 C CA . TRP A 1 309 ? -13.979 -16.098 10.251 1.00 43.91 309 TRP A CA 1
ATOM 2406 C C . TRP A 1 309 ? -14.537 -17.507 10.061 1.00 43.91 309 TRP A C 1
ATOM 2408 O O . TRP A 1 309 ? -14.235 -18.176 9.074 1.00 43.91 309 TRP A O 1
ATOM 2418 N N . ARG A 1 310 ? -15.277 -17.991 11.061 1.00 34.88 310 ARG A N 1
ATOM 2419 C CA . ARG A 1 310 ? -15.935 -19.290 10.994 1.00 34.88 310 ARG A CA 1
ATOM 2420 C C . ARG A 1 310 ? -17.244 -19.072 10.251 1.00 34.88 310 ARG A C 1
ATOM 2422 O O . ARG A 1 310 ? -18.099 -18.334 10.738 1.00 34.88 310 ARG A O 1
ATOM 2429 N N . CYS A 1 311 ? -17.320 -19.646 9.055 1.00 28.36 311 CYS A N 1
ATOM 2430 C CA . CYS A 1 311 ? -18.565 -19.838 8.322 1.00 28.36 311 CYS A CA 1
ATOM 2431 C C . CYS A 1 311 ? -19.565 -20.632 9.167 1.00 28.36 311 CYS A C 1
ATOM 2433 O O . CYS A 1 311 ? -19.108 -21.543 9.900 1.00 28.36 311 CYS A O 1
#

Sequence (311 aa):
MRTIDIFVSSFPDVQKEHVVAGQLIRSAAAEFNLAINVHYSNPRRGSGEQGGSIGRKDFADESALVLSACFWEYPEREENDFLEIPNTGLYDLVICILGSRLGTILAPQCVMPDGSRPKSATDYEVGWALYQSMQTPGCPALHLYRSRAIPAAPLEPREQRENLYRPRDAVQEFCGAWEREIGIGFRECCHDFQGLEEFEDLFRKHFREFLARRLSPAIPSGKTTRKVPYSGSNPFRGLDFFDFQHSAVYHGRTRAVGEVFDVLKAQAAAKKPFLLVLGPSGSGKSSLVRAGVLPLITQGATPAGTGPWRC